Protein AF-A0A7J6EFL7-F1 (afdb_monomer_lite)

Radius of gyration: 24.83 Å; chains: 1; bounding box: 69×49×41 Å

Foldseek 3Di:
DDWWAFPVGDTHDDCCRAPPNGTDPPHDDPDDDDDDDDDDPPDDFDDDDDPPCPLALDDQVLVCVLCVCCQPPPHPCHPVDHPRVVVRVQRSPCCQLPDDDVLLNLLSVLLVSLVVVLVRVPDDDDDFAQAADDVSLVSSLVSSVVSCVSSVHDNDDDSGRHRPDDLVVDPPDDDDDPPPCPDD

Sequence (184 aa):
MTVICSNAGYCGQTDAYCAPENCQSQCRTPSPPPPPSPPPPPFTPPPPISPDDDSHIITSSLFEEMLTYRNDHRCKSNGFYTYDAFITAARIFPGFDTTGSLETRTRELAAFFGQTSQETTGIHTGLECGHGVDDRVIDRIGFYERYCLILGVSTGDNLDCYNQRPFNDDPQTSYGVLKMSVQE

pLDDT: mean 79.46, std 15.51, range [29.11, 95.69]

InterPro domains:
  IPR000726 Glycoside hydrolase, family 19, catalytic [PF00182] (57-122)
  IPR000726 Glycoside hydrolase, family 19, catalytic [PF00182] (123-161)
  IPR001002 Chitin-binding, type 1 [PF00187] (5-27)
  IPR023346 Lysozyme-like domain superfamily [SSF53955] (55-168)
  IPR036861 Endochitinase-like superfamily [G3DSA:3.30.60.10] (2-29)
  IPR036861 Endochitinase-like superfamily [SSF57016] (5-37)

Organism: Cannabis sativa (NCBI:txid3483)

Secondary structure (DSSP, 8-state):
-PPEEETTS-EESSHHHHSTTTEEES--PPPPPPPPPPPPPP-PPPPP--TT-TT-S--HHHHHHHTTTTT-TTSTTTTTS-HHHHHHHHTTSTTTTTSS-HHHHHHHHHHHHHHHHHHHHT---S--SSSS--HHHHHHHHHHHHHHHHTT----S----TTPPPGGGSTT------------

Structure (mmCIF, N/CA/C/O backbone):
data_AF-A0A7J6EFL7-F1
#
_entry.id   AF-A0A7J6EFL7-F1
#
loop_
_atom_site.group_PDB
_atom_site.id
_atom_site.type_symbol
_atom_site.label_atom_id
_atom_site.label_alt_id
_atom_site.label_comp_id
_atom_site.label_asym_id
_atom_site.label_entity_id
_atom_site.label_seq_id
_atom_site.pdbx_PDB_ins_code
_atom_site.Cartn_x
_atom_site.Cartn_y
_atom_site.Cartn_z
_atom_site.occupancy
_atom_site.B_iso_or_equiv
_atom_site.auth_seq_id
_atom_site.auth_comp_id
_atom_site.auth_asym_id
_atom_site.auth_atom_id
_atom_site.pdbx_PDB_model_num
ATOM 1 N N . MET A 1 1 ? 41.808 -28.202 0.549 1.00 56.34 1 MET A N 1
ATOM 2 C CA . MET A 1 1 ? 41.717 -27.760 -0.858 1.00 56.34 1 MET A CA 1
ATOM 3 C C . MET A 1 1 ? 41.878 -28.981 -1.740 1.00 56.34 1 MET A C 1
ATOM 5 O O . MET A 1 1 ? 42.934 -29.595 -1.703 1.00 56.34 1 MET A O 1
ATOM 9 N N . THR A 1 2 ? 40.828 -29.365 -2.460 1.00 68.69 2 THR A N 1
ATOM 10 C CA . THR A 1 2 ? 40.867 -30.496 -3.396 1.00 68.69 2 THR A CA 1
ATOM 11 C C . THR A 1 2 ? 41.439 -30.018 -4.729 1.00 68.69 2 THR A C 1
ATOM 13 O O . THR A 1 2 ? 41.081 -28.933 -5.189 1.00 68.69 2 THR A O 1
ATOM 16 N N . VAL A 1 3 ? 42.366 -30.774 -5.314 1.00 76.50 3 VAL A N 1
ATOM 17 C CA . VAL A 1 3 ? 42.932 -30.503 -6.644 1.00 76.50 3 VAL A CA 1
ATOM 18 C C . VAL A 1 3 ? 42.229 -31.428 -7.635 1.00 76.50 3 VAL A C 1
ATOM 20 O O . VAL A 1 3 ? 42.103 -32.622 -7.365 1.00 76.50 3 VAL A O 1
ATOM 23 N N . ILE A 1 4 ? 41.738 -30.872 -8.741 1.00 83.06 4 ILE A N 1
ATOM 24 C CA . ILE A 1 4 ? 40.959 -31.586 -9.758 1.00 8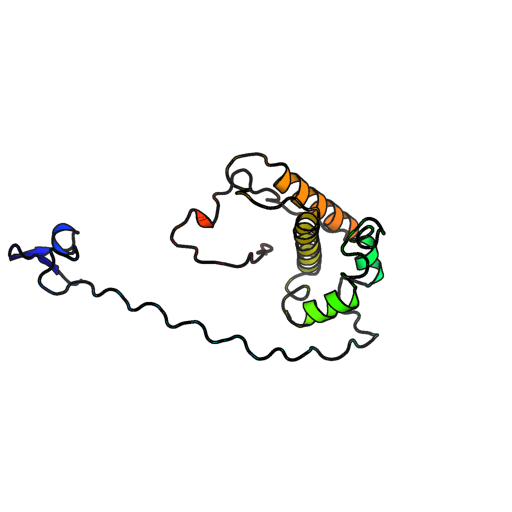3.06 4 ILE A CA 1
ATOM 25 C C . ILE A 1 4 ? 41.887 -31.920 -10.925 1.00 83.06 4 ILE A C 1
ATOM 27 O O . ILE A 1 4 ? 42.701 -31.082 -11.315 1.00 83.06 4 ILE A O 1
ATOM 31 N N . CYS A 1 5 ? 41.796 -33.135 -11.464 1.00 81.56 5 CYS A N 1
ATOM 32 C CA . CYS A 1 5 ? 42.654 -33.575 -12.565 1.00 81.56 5 CYS A CA 1
ATOM 33 C C . CYS A 1 5 ? 41.881 -33.617 -13.883 1.00 81.56 5 CYS A C 1
ATOM 35 O O . CYS A 1 5 ? 40.780 -34.172 -13.945 1.00 81.56 5 CYS A O 1
ATOM 37 N N . SER A 1 6 ? 42.473 -33.028 -14.922 1.00 85.25 6 SER A N 1
ATOM 38 C CA . SER A 1 6 ? 41.912 -32.982 -16.267 1.00 85.25 6 SER A CA 1
ATOM 39 C C . SER A 1 6 ? 42.192 -34.262 -17.050 1.00 85.25 6 SER A C 1
ATOM 41 O O . SER A 1 6 ? 43.112 -35.018 -16.733 1.00 85.25 6 SER A O 1
ATOM 43 N N . ASN A 1 7 ? 41.463 -34.458 -18.147 1.00 83.06 7 ASN A N 1
ATOM 44 C CA . ASN A 1 7 ? 41.683 -35.562 -19.088 1.00 83.06 7 ASN A CA 1
ATOM 45 C C . ASN A 1 7 ? 43.076 -35.538 -19.750 1.00 83.06 7 ASN A C 1
ATOM 47 O O . ASN A 1 7 ? 43.526 -36.553 -20.274 1.00 83.06 7 ASN A O 1
ATOM 51 N N . ALA A 1 8 ? 43.775 -34.399 -19.706 1.00 83.19 8 ALA A N 1
ATOM 52 C CA . ALA A 1 8 ? 45.144 -34.257 -20.198 1.00 83.19 8 ALA A CA 1
ATOM 53 C C . ALA A 1 8 ? 46.214 -34.717 -19.183 1.00 83.19 8 ALA A C 1
ATOM 55 O O . ALA A 1 8 ? 47.404 -34.591 -19.459 1.00 83.19 8 ALA A O 1
ATOM 56 N N . GLY A 1 9 ? 45.816 -35.233 -18.011 1.00 80.38 9 GLY A N 1
ATOM 57 C CA . GLY A 1 9 ? 46.736 -35.766 -17.000 1.00 80.38 9 GLY A CA 1
ATOM 58 C C . GLY A 1 9 ? 47.406 -34.706 -16.120 1.00 80.38 9 GLY A C 1
ATOM 59 O O . GLY A 1 9 ? 48.380 -35.007 -15.432 1.00 80.38 9 GLY A O 1
ATOM 60 N N . TYR A 1 10 ? 46.891 -33.475 -16.120 1.00 81.62 10 TYR A N 1
ATOM 61 C CA . TYR A 1 10 ? 47.366 -32.388 -15.263 1.00 81.62 10 TYR A CA 1
ATOM 62 C C . TYR A 1 10 ? 46.336 -32.080 -14.177 1.00 81.62 10 TYR A C 1
ATOM 64 O O . TYR A 1 10 ? 45.137 -32.223 -14.406 1.00 81.62 10 TYR A O 1
ATOM 72 N N . CYS A 1 11 ? 46.785 -31.621 -13.007 1.00 86.88 11 CYS A N 1
ATOM 73 C CA . CYS A 1 11 ? 45.901 -31.323 -11.880 1.00 86.88 11 CYS A CA 1
ATOM 74 C C . CYS A 1 11 ? 46.015 -29.854 -11.450 1.00 86.88 11 CYS A C 1
ATOM 76 O O . CYS A 1 11 ? 47.114 -29.306 -11.354 1.00 86.88 11 CYS A O 1
ATOM 78 N N . GLY A 1 12 ? 44.876 -29.221 -11.175 1.00 83.19 12 GLY A N 1
ATOM 79 C CA . GLY A 1 12 ? 44.780 -27.812 -10.806 1.00 83.19 12 GLY A CA 1
ATOM 80 C C . GLY A 1 12 ? 43.405 -27.447 -10.246 1.00 83.19 12 GLY A C 1
ATOM 81 O O . GLY A 1 12 ? 42.614 -28.313 -9.877 1.00 83.19 12 GLY A O 1
ATOM 82 N N . GLN A 1 13 ? 43.135 -26.147 -10.129 1.00 82.06 13 GLN A N 1
ATOM 83 C CA . GLN A 1 13 ? 41.871 -25.623 -9.584 1.00 82.06 13 GLN A CA 1
ATOM 84 C C . GLN A 1 13 ? 41.128 -24.687 -10.543 1.00 82.06 13 GLN A C 1
ATOM 86 O O . GLN A 1 13 ? 40.044 -24.215 -10.213 1.00 82.06 13 GLN A O 1
ATOM 91 N N . THR A 1 14 ? 41.695 -24.406 -11.717 1.00 80.38 14 THR A N 1
ATOM 92 C CA . THR A 1 14 ? 41.070 -23.538 -12.724 1.00 80.38 14 THR A CA 1
ATOM 93 C C . THR A 1 14 ? 40.090 -24.319 -13.600 1.00 80.38 14 THR A C 1
ATOM 95 O O . THR A 1 14 ? 40.118 -25.550 -13.634 1.00 80.38 14 THR A O 1
ATOM 98 N N . ASP A 1 15 ? 39.250 -23.618 -14.358 1.00 76.94 15 ASP A N 1
ATOM 99 C CA . ASP A 1 15 ? 38.256 -24.237 -15.250 1.00 76.94 15 ASP A CA 1
ATOM 100 C C . ASP A 1 15 ? 38.874 -25.172 -16.296 1.00 76.94 15 ASP A C 1
ATOM 102 O O . ASP A 1 15 ? 38.258 -26.166 -16.675 1.00 76.94 15 ASP A O 1
ATOM 106 N N . ALA A 1 16 ? 40.134 -24.940 -16.681 1.00 74.75 16 ALA A N 1
ATOM 107 C CA . ALA A 1 16 ? 40.896 -25.848 -17.539 1.00 74.75 16 ALA A CA 1
ATOM 108 C C . ALA A 1 16 ? 41.021 -27.269 -16.954 1.00 74.75 16 ALA A C 1
ATOM 110 O O . ALA A 1 16 ? 41.216 -28.219 -17.703 1.00 74.75 16 ALA A O 1
ATOM 111 N N . TYR A 1 17 ? 40.888 -27.423 -15.636 1.00 71.81 17 TYR A N 1
ATOM 112 C CA . TYR A 1 17 ? 40.889 -28.709 -14.939 1.00 71.81 17 TYR A CA 1
ATOM 113 C C . TYR A 1 17 ? 39.489 -29.141 -14.495 1.00 71.81 17 TYR A C 1
ATOM 115 O O . TYR A 1 17 ? 39.204 -30.333 -14.431 1.00 71.81 17 TYR A O 1
ATOM 123 N N . CYS A 1 18 ? 38.624 -28.172 -14.187 1.00 73.31 18 CYS A N 1
ATOM 124 C CA . CYS A 1 18 ? 37.355 -28.391 -13.495 1.00 73.31 18 CYS A CA 1
ATOM 125 C C . CYS A 1 18 ? 36.123 -28.437 -14.410 1.00 73.31 18 CYS A C 1
ATOM 127 O O . CYS A 1 18 ? 35.036 -28.742 -13.917 1.00 73.31 18 CYS A O 1
ATOM 129 N N . ALA A 1 19 ? 36.258 -28.109 -15.701 1.00 77.38 19 ALA A N 1
ATOM 130 C CA . ALA A 1 19 ? 35.128 -28.080 -16.625 1.00 77.38 19 ALA A CA 1
ATOM 131 C C . ALA A 1 19 ? 34.445 -29.464 -16.734 1.00 77.38 19 ALA A C 1
ATOM 133 O O . ALA A 1 19 ? 35.147 -30.480 -16.747 1.00 77.38 19 ALA A O 1
ATOM 134 N N . PRO A 1 20 ? 33.102 -29.526 -16.857 1.00 71.69 20 PRO A N 1
ATOM 135 C CA . PRO A 1 20 ? 32.332 -30.775 -16.797 1.00 71.69 20 PRO A CA 1
ATOM 136 C C . PRO A 1 20 ? 32.785 -31.857 -17.783 1.00 71.69 20 PRO A C 1
ATOM 138 O O . PRO A 1 20 ? 32.760 -33.036 -17.450 1.00 71.69 20 PRO A O 1
ATOM 141 N N . GLU A 1 21 ? 33.234 -31.458 -18.975 1.00 77.19 21 GLU A N 1
ATOM 142 C CA . GLU A 1 21 ? 33.698 -32.378 -20.024 1.00 77.19 21 GLU A CA 1
ATOM 143 C C . GLU A 1 21 ? 35.211 -32.634 -19.992 1.00 77.19 21 GLU A C 1
ATOM 145 O O . GLU A 1 21 ? 35.712 -33.522 -20.679 1.00 77.19 21 GLU A O 1
ATOM 150 N N . ASN A 1 22 ? 35.957 -31.860 -19.198 1.00 78.50 22 ASN A N 1
ATOM 151 C CA . ASN A 1 22 ? 37.418 -31.919 -19.160 1.00 78.50 22 ASN A CA 1
ATOM 152 C C . ASN A 1 22 ? 37.969 -32.525 -17.865 1.00 78.50 22 ASN A C 1
ATOM 154 O O . ASN A 1 22 ? 39.179 -32.717 -17.752 1.00 78.50 22 ASN A O 1
ATOM 158 N N . CYS A 1 23 ? 37.106 -32.809 -16.891 1.00 80.56 23 CYS A N 1
ATOM 159 C CA . CYS A 1 23 ? 37.494 -33.357 -15.603 1.00 80.56 23 CYS A CA 1
ATOM 160 C C . CYS A 1 23 ? 37.467 -34.894 -15.603 1.00 80.56 23 CYS A C 1
ATOM 162 O O . CYS A 1 23 ? 36.458 -35.511 -15.939 1.00 80.56 23 CYS A O 1
ATOM 164 N N . GLN A 1 24 ? 38.570 -35.502 -15.159 1.00 81.31 24 GLN A N 1
ATOM 165 C CA . GLN A 1 24 ? 38.733 -36.952 -15.047 1.00 81.31 24 GLN A CA 1
ATOM 166 C C . GLN A 1 24 ? 38.428 -37.461 -13.631 1.00 81.31 24 GLN A C 1
ATOM 168 O O . GLN A 1 24 ? 37.816 -38.514 -13.455 1.00 81.31 24 GLN A O 1
ATOM 173 N N . SER A 1 25 ? 38.907 -36.758 -12.598 1.00 78.50 25 SER A N 1
ATOM 174 C CA . SER A 1 25 ? 38.771 -37.201 -11.206 1.00 78.50 25 SER A CA 1
ATOM 175 C C . SER A 1 25 ? 38.573 -36.036 -10.241 1.00 78.50 25 SER A C 1
ATOM 177 O O . SER A 1 25 ? 39.122 -34.951 -10.422 1.00 78.50 25 SER A O 1
ATOM 179 N N . GLN A 1 26 ? 37.776 -36.293 -9.197 1.00 75.94 26 GLN A N 1
ATOM 180 C CA . GLN A 1 26 ? 37.342 -35.310 -8.193 1.00 75.94 26 GLN A CA 1
ATOM 181 C C . GLN A 1 26 ? 36.515 -34.144 -8.767 1.00 75.94 26 GLN A C 1
ATOM 183 O O . GLN A 1 26 ? 36.562 -33.021 -8.268 1.00 75.94 26 GLN A O 1
ATOM 188 N N . CYS A 1 27 ? 35.728 -34.429 -9.807 1.00 77.50 27 CYS A N 1
ATOM 189 C CA . CYS A 1 27 ? 34.837 -33.472 -10.457 1.00 77.50 27 CYS A CA 1
ATOM 190 C C . CYS A 1 27 ? 33.705 -33.034 -9.528 1.00 77.50 27 CYS A C 1
ATOM 192 O O . CYS A 1 27 ? 33.202 -33.822 -8.724 1.00 77.50 27 CYS A O 1
ATOM 194 N N . ARG A 1 28 ? 33.264 -31.779 -9.662 1.00 73.88 28 ARG A N 1
ATOM 195 C CA . ARG A 1 28 ? 32.089 -31.293 -8.934 1.00 73.88 28 ARG A CA 1
ATOM 196 C C . ARG A 1 28 ? 30.853 -32.024 -9.455 1.00 73.88 28 ARG A C 1
ATOM 198 O O . ARG A 1 28 ? 30.469 -31.841 -10.605 1.00 73.88 28 ARG A O 1
ATOM 205 N N . THR A 1 29 ? 30.222 -32.839 -8.618 1.00 68.81 29 THR A N 1
ATOM 206 C CA . THR A 1 29 ? 28.876 -33.345 -8.900 1.00 68.81 29 THR A CA 1
ATOM 207 C C . THR A 1 29 ? 27.892 -32.177 -8.799 1.00 68.81 29 THR A C 1
ATOM 209 O O . THR A 1 29 ? 27.962 -31.446 -7.805 1.00 68.81 29 THR A O 1
ATOM 212 N N . PRO A 1 30 ? 26.977 -31.977 -9.764 1.00 66.50 30 PRO A N 1
ATOM 213 C CA . PRO A 1 30 ? 25.881 -31.031 -9.585 1.00 66.50 30 PRO A CA 1
ATOM 214 C C . PRO A 1 30 ? 25.123 -31.395 -8.305 1.00 66.50 30 PRO A C 1
ATOM 216 O O . PRO A 1 30 ? 24.785 -32.566 -8.112 1.00 66.50 30 PRO A O 1
ATOM 219 N N . SER A 1 31 ? 24.879 -30.427 -7.416 1.00 61.59 31 SER A N 1
ATOM 220 C CA . SER A 1 31 ? 23.979 -30.672 -6.286 1.00 61.59 31 SER A CA 1
ATOM 221 C C . SER A 1 31 ? 22.601 -31.065 -6.826 1.00 61.59 31 SER A C 1
ATOM 223 O O . SER A 1 31 ? 22.142 -30.447 -7.792 1.00 61.59 31 SER A O 1
ATOM 225 N N . PRO A 1 32 ? 21.921 -32.056 -6.219 1.00 76.50 32 PRO A N 1
ATOM 226 C CA . PRO A 1 32 ? 20.529 -32.333 -6.537 1.00 76.50 32 PRO A CA 1
ATOM 227 C C . PRO A 1 32 ? 19.690 -31.057 -6.372 1.00 76.50 32 PRO A C 1
ATOM 229 O O . PRO A 1 32 ? 19.991 -30.255 -5.479 1.00 76.50 32 PRO A O 1
ATOM 232 N N . PRO A 1 33 ? 18.640 -30.854 -7.188 1.00 72.50 33 PRO A N 1
ATOM 233 C CA . PRO A 1 33 ? 17.701 -29.767 -6.949 1.00 72.50 33 PRO A CA 1
ATOM 234 C C . PRO A 1 33 ? 17.118 -29.891 -5.530 1.00 72.50 33 PRO A C 1
ATOM 236 O O . PRO A 1 33 ? 16.920 -31.015 -5.050 1.00 72.50 33 PRO A O 1
ATOM 239 N N . PRO A 1 34 ? 16.854 -28.767 -4.838 1.00 76.12 34 PRO A N 1
ATOM 240 C CA . PRO A 1 34 ? 16.206 -28.809 -3.535 1.00 76.12 34 PRO A CA 1
ATOM 241 C C . PRO A 1 34 ? 14.846 -29.522 -3.648 1.00 76.12 34 PRO A C 1
ATOM 243 O O . PRO A 1 34 ? 14.176 -29.402 -4.680 1.00 76.12 34 PRO A O 1
ATOM 246 N N . PRO A 1 35 ? 14.428 -30.281 -2.619 1.00 82.38 35 PRO A N 1
ATOM 247 C CA . PRO A 1 35 ? 13.111 -30.904 -2.615 1.00 82.38 35 PRO A CA 1
ATOM 248 C C . PRO A 1 35 ? 12.012 -29.835 -2.733 1.00 82.38 35 PRO A C 1
ATOM 250 O O . PRO A 1 35 ? 12.201 -28.713 -2.254 1.00 82.38 35 PRO A O 1
ATOM 253 N N . PRO A 1 36 ? 10.862 -30.161 -3.350 1.00 75.75 36 PRO A N 1
ATOM 254 C CA . PRO A 1 36 ? 9.735 -29.240 -3.419 1.00 75.75 36 PRO A CA 1
ATOM 255 C C . PRO A 1 36 ? 9.300 -28.832 -2.008 1.00 75.75 36 PRO A C 1
ATOM 257 O O . PRO A 1 36 ? 9.249 -29.665 -1.099 1.00 75.75 36 PRO A O 1
ATOM 260 N N . SER A 1 37 ? 8.983 -27.550 -1.832 1.00 73.31 37 SER A N 1
ATOM 261 C CA . SER A 1 37 ? 8.451 -27.026 -0.574 1.00 73.31 37 SER A CA 1
ATOM 262 C C . SER A 1 37 ? 7.188 -27.799 -0.165 1.00 73.31 37 SER A C 1
ATOM 264 O O . SER A 1 37 ? 6.371 -28.121 -1.034 1.00 73.31 37 SER A O 1
ATOM 266 N N . PRO A 1 38 ? 6.995 -28.103 1.132 1.00 83.50 38 PRO A N 1
ATOM 267 C CA . PRO A 1 38 ? 5.778 -28.758 1.596 1.00 83.50 38 PRO A CA 1
ATOM 268 C C . PRO A 1 38 ? 4.536 -27.907 1.271 1.00 83.50 38 PRO A C 1
ATOM 270 O O . PRO A 1 38 ? 4.630 -26.676 1.239 1.00 83.50 38 PRO A O 1
ATOM 273 N N . PRO A 1 39 ? 3.371 -28.540 1.032 1.00 76.44 39 PRO A N 1
ATOM 274 C CA . PRO A 1 39 ? 2.130 -27.813 0.801 1.00 76.44 39 PRO A CA 1
ATOM 275 C C . PRO A 1 39 ? 1.786 -26.939 2.020 1.00 76.44 39 PRO A C 1
ATOM 277 O O . PRO A 1 39 ? 2.073 -27.340 3.154 1.00 76.44 39 PRO A O 1
ATOM 280 N N . PRO A 1 40 ? 1.174 -25.759 1.813 1.00 71.50 40 PRO A N 1
ATOM 281 C CA . PRO A 1 40 ? 0.744 -24.912 2.916 1.00 71.50 40 PRO A CA 1
ATOM 282 C C . PRO A 1 40 ? -0.246 -25.670 3.821 1.00 71.50 40 PRO A C 1
ATOM 284 O O . PRO A 1 40 ? -1.006 -26.512 3.327 1.00 71.50 40 PRO A O 1
ATOM 287 N N . PRO A 1 41 ? -0.243 -25.404 5.140 1.00 73.25 41 PRO A N 1
ATOM 288 C CA . PRO A 1 41 ? -1.192 -26.022 6.058 1.00 73.25 41 PRO A CA 1
ATOM 289 C C . PRO A 1 41 ? -2.643 -25.715 5.640 1.00 73.25 41 PRO A C 1
ATOM 291 O O . PRO A 1 41 ? -2.890 -24.680 5.013 1.00 73.25 41 PRO A O 1
ATOM 294 N N . PRO A 1 42 ? -3.616 -26.584 5.981 1.00 74.94 42 PRO A N 1
ATOM 295 C CA . PRO A 1 42 ? -5.026 -26.317 5.720 1.00 74.94 42 PRO A CA 1
ATOM 296 C C . PRO A 1 42 ? -5.427 -24.966 6.313 1.00 74.94 42 PRO A C 1
ATOM 298 O O . PRO A 1 42 ? -5.148 -24.703 7.483 1.00 74.94 42 PRO A O 1
ATOM 301 N N . PHE A 1 43 ? -6.093 -24.124 5.522 1.00 59.69 43 PHE A N 1
ATOM 302 C CA . PHE A 1 43 ? -6.647 -22.868 6.016 1.00 59.69 43 PHE A CA 1
ATOM 303 C C . PHE A 1 43 ? -7.638 -23.157 7.150 1.00 59.69 43 PHE A C 1
ATOM 305 O O . PHE A 1 43 ? -8.720 -23.698 6.919 1.00 59.69 43 PHE A O 1
ATOM 312 N N . THR A 1 44 ? -7.280 -22.791 8.378 1.00 69.44 44 THR A N 1
ATOM 313 C CA . THR A 1 44 ? -8.225 -22.698 9.492 1.00 69.44 44 THR A CA 1
ATOM 314 C C . THR A 1 44 ? -8.808 -21.287 9.500 1.00 69.44 44 THR A C 1
ATOM 316 O O . THR A 1 44 ? -8.030 -20.338 9.623 1.00 69.44 44 THR A O 1
ATOM 319 N N . PRO A 1 45 ? -10.136 -21.114 9.356 1.00 62.44 45 PRO A N 1
ATOM 320 C CA . PRO A 1 45 ? -10.755 -19.797 9.433 1.00 62.44 45 PRO A CA 1
ATOM 321 C C . PRO A 1 45 ? -10.402 -19.124 10.766 1.00 62.44 45 PRO A C 1
ATOM 323 O O . PRO A 1 45 ? -10.454 -19.797 11.803 1.00 62.44 45 PRO A O 1
ATOM 326 N N . PRO A 1 46 ? -10.043 -17.830 10.771 1.00 60.66 46 PRO A N 1
ATOM 327 C CA . PRO A 1 46 ? -9.818 -17.114 12.015 1.00 60.66 46 PRO A CA 1
ATOM 328 C C . PRO A 1 46 ? -11.112 -17.071 12.847 1.00 60.66 46 PRO A C 1
ATOM 330 O 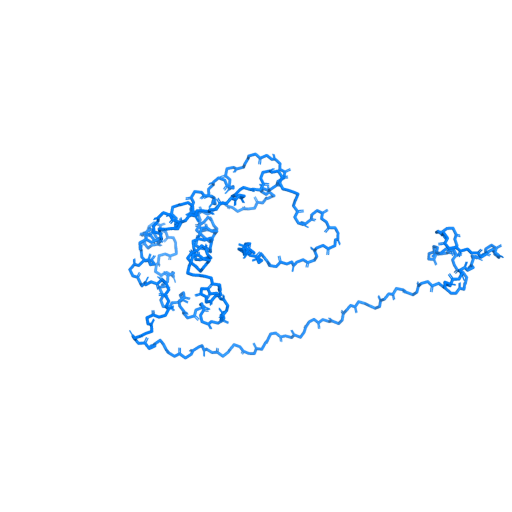O . PRO A 1 46 ? -12.213 -17.115 12.286 1.00 60.66 46 PRO A O 1
ATOM 333 N N . PRO A 1 47 ? -11.005 -17.002 14.186 1.00 66.69 47 PRO A N 1
ATOM 334 C CA . PRO A 1 47 ? -12.170 -16.919 15.056 1.00 66.69 47 PRO A CA 1
ATOM 335 C C . PRO A 1 47 ? -13.030 -15.677 14.738 1.00 66.69 47 PRO A C 1
ATOM 337 O O . PRO A 1 47 ? -12.498 -14.672 14.245 1.00 66.69 47 PRO A O 1
ATOM 340 N N . PRO A 1 48 ? -14.349 -15.729 15.027 1.00 59.19 48 PRO A N 1
ATOM 341 C CA . PRO A 1 48 ? -15.274 -14.626 14.776 1.00 59.19 48 PRO A CA 1
ATOM 342 C C . PRO A 1 48 ? -14.784 -13.302 15.371 1.00 59.19 48 PRO A C 1
ATOM 344 O O . PRO A 1 48 ? -14.150 -13.271 16.427 1.00 59.19 48 PRO A O 1
ATOM 347 N N . ILE A 1 49 ? -15.071 -12.199 14.681 1.00 57.38 49 ILE A N 1
ATOM 348 C CA . ILE A 1 49 ? -14.747 -10.840 15.127 1.00 57.38 49 ILE A CA 1
ATOM 349 C C . ILE A 1 49 ? -15.502 -10.561 16.433 1.00 57.38 49 ILE A C 1
ATOM 351 O O . ILE A 1 49 ? -16.731 -10.559 16.450 1.00 57.38 49 ILE A O 1
ATOM 355 N N . SER A 1 50 ? -14.765 -10.375 17.534 1.00 54.75 50 SER A N 1
ATOM 356 C CA . SER A 1 50 ? -15.326 -9.819 18.766 1.00 54.75 50 SER A CA 1
ATOM 357 C C . SER A 1 50 ? -15.560 -8.322 18.538 1.00 54.75 50 SER A C 1
ATOM 359 O O . SER A 1 50 ? -14.642 -7.661 18.053 1.00 54.75 50 SER A O 1
ATOM 361 N N . PRO A 1 51 ? -16.745 -7.779 18.857 1.00 55.72 51 PRO A N 1
ATOM 362 C CA . PRO A 1 51 ? -17.093 -6.381 18.589 1.00 55.72 51 PRO A CA 1
ATOM 363 C C . PRO A 1 51 ? -16.263 -5.344 19.371 1.00 55.72 51 PRO A C 1
ATOM 365 O O . PRO A 1 51 ? -16.366 -4.165 19.057 1.00 55.72 51 PRO A O 1
ATOM 368 N N . ASP A 1 52 ? -15.426 -5.778 20.322 1.00 51.91 52 ASP A N 1
ATOM 369 C CA . ASP A 1 52 ? -14.621 -4.922 21.214 1.00 51.91 52 ASP A CA 1
ATOM 370 C C . ASP A 1 52 ? -13.093 -5.045 20.981 1.00 51.91 52 ASP A C 1
ATOM 372 O O . ASP A 1 52 ? -12.292 -4.799 21.883 1.00 51.91 52 ASP A O 1
ATOM 376 N N . ASP A 1 53 ? -12.655 -5.506 19.804 1.00 55.72 53 ASP A N 1
ATOM 377 C CA . ASP A 1 53 ? -11.225 -5.670 19.487 1.00 55.72 53 ASP A CA 1
ATOM 378 C C . ASP A 1 53 ? -10.599 -4.338 19.024 1.00 55.72 53 ASP A C 1
ATOM 380 O O . ASP A 1 53 ? -10.317 -4.126 17.845 1.00 55.72 53 ASP A O 1
ATOM 384 N N . ASP A 1 54 ? -10.384 -3.426 19.977 1.00 50.53 54 ASP A N 1
ATOM 385 C CA . ASP A 1 54 ? -9.776 -2.093 19.793 1.00 50.53 54 ASP A CA 1
ATOM 386 C C . ASP A 1 54 ? -8.270 -2.136 19.421 1.00 50.53 54 ASP A C 1
ATOM 388 O O . ASP A 1 54 ? -7.550 -1.142 19.537 1.00 50.53 54 ASP A O 1
ATOM 392 N N . SER A 1 55 ? -7.746 -3.296 19.012 1.00 57.34 55 SER A N 1
ATOM 393 C CA . SER A 1 55 ? -6.315 -3.515 18.770 1.00 57.34 55 SER A CA 1
ATOM 394 C C . SER A 1 55 ? -5.850 -3.186 17.345 1.00 57.34 55 SER A C 1
ATOM 396 O O . SER A 1 55 ? -4.641 -3.117 17.103 1.00 57.34 55 SER A O 1
ATOM 398 N N . HIS A 1 56 ? -6.780 -2.945 16.417 1.00 66.88 56 HIS A N 1
ATOM 399 C CA . HIS A 1 56 ? -6.487 -2.684 15.008 1.00 66.88 56 HIS A CA 1
ATOM 400 C C . HIS A 1 56 ? -6.520 -1.186 14.689 1.00 66.88 56 HIS A C 1
ATOM 402 O O . HIS A 1 56 ? -7.483 -0.490 15.007 1.00 66.88 56 HIS A O 1
ATOM 408 N N . ILE A 1 57 ? -5.473 -0.690 14.020 1.00 81.06 57 ILE A N 1
ATOM 409 C CA . ILE A 1 57 ? -5.345 0.729 13.637 1.00 81.06 57 ILE A CA 1
ATOM 410 C C . ILE A 1 57 ? -6.461 1.126 12.664 1.00 81.06 57 ILE A C 1
ATOM 412 O O . ILE A 1 57 ? -6.943 2.260 12.668 1.00 81.06 57 ILE A O 1
ATOM 416 N N . ILE A 1 58 ? -6.896 0.176 11.838 1.00 88.12 58 ILE A N 1
ATOM 417 C CA . ILE A 1 58 ? -7.916 0.387 10.822 1.00 88.12 58 ILE A CA 1
ATOM 418 C C . ILE A 1 58 ? -9.325 0.062 11.320 1.00 88.12 58 ILE A C 1
ATOM 420 O O . ILE A 1 58 ? -9.750 -1.091 11.431 1.00 88.12 58 ILE A O 1
ATOM 424 N N . THR A 1 59 ? -10.093 1.121 11.553 1.00 90.25 59 THR A N 1
ATOM 425 C CA . THR A 1 59 ? -11.530 1.040 11.822 1.00 90.25 59 THR A CA 1
ATOM 426 C C . THR A 1 59 ? -12.327 0.918 10.522 1.00 90.25 59 THR A C 1
ATOM 428 O O . THR A 1 59 ? -11.852 1.280 9.444 1.00 90.25 59 THR A O 1
ATOM 431 N N . SER A 1 60 ? -13.579 0.460 10.615 1.00 90.38 60 SER A N 1
ATOM 432 C CA . SER A 1 60 ? -14.490 0.418 9.461 1.00 90.38 60 SER A CA 1
ATOM 433 C C . SER A 1 60 ? -14.649 1.798 8.806 1.00 90.38 60 SER A C 1
ATOM 435 O O . SER A 1 60 ? -14.536 1.921 7.591 1.00 90.38 60 SER A O 1
ATOM 437 N N . SER A 1 61 ? -14.791 2.867 9.599 1.00 90.25 61 SER A N 1
ATOM 438 C CA . SER A 1 61 ? -14.889 4.233 9.066 1.00 90.25 61 SER A CA 1
ATOM 439 C C . SER A 1 61 ? -13.631 4.669 8.317 1.00 90.25 61 SER A C 1
ATOM 441 O O . SER A 1 61 ? -13.738 5.300 7.270 1.00 90.25 61 SER A O 1
ATOM 443 N N . LEU A 1 62 ? -12.449 4.306 8.823 1.00 91.56 62 LEU A N 1
ATOM 444 C CA . LEU A 1 62 ? -11.177 4.626 8.181 1.00 91.56 62 LEU A CA 1
ATOM 445 C C . LEU A 1 62 ? -10.999 3.843 6.877 1.00 91.56 62 LEU A C 1
ATOM 447 O O . LEU A 1 62 ? -10.556 4.399 5.878 1.00 91.56 62 LEU A O 1
ATOM 451 N N . PHE A 1 63 ? -11.414 2.575 6.849 1.00 93.31 63 PHE A N 1
ATOM 452 C CA . PHE A 1 63 ? -11.437 1.767 5.629 1.00 93.31 63 PHE A CA 1
ATOM 453 C C . PHE A 1 63 ? -12.335 2.385 4.544 1.00 93.31 63 PHE A C 1
ATOM 455 O O . PHE A 1 63 ? -11.937 2.473 3.380 1.00 93.31 63 PHE A O 1
ATOM 462 N N . GLU A 1 64 ? -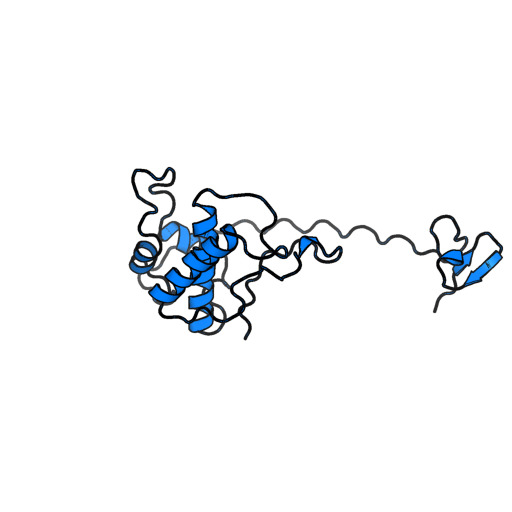13.528 2.859 4.919 1.00 92.25 64 GLU A N 1
ATOM 463 C CA . GLU A 1 64 ? -14.427 3.574 4.005 1.00 92.25 64 GLU A CA 1
ATOM 464 C C . GLU A 1 64 ? -13.832 4.905 3.520 1.00 92.25 64 GLU A C 1
ATOM 466 O O . GLU A 1 64 ? -13.961 5.248 2.343 1.00 92.25 64 GLU A O 1
ATOM 471 N N . GLU A 1 65 ? -13.147 5.640 4.399 1.00 92.38 65 GLU A N 1
ATOM 472 C CA . GLU A 1 65 ? -12.474 6.894 4.057 1.00 92.38 65 GLU A CA 1
ATOM 473 C C . GLU A 1 65 ? -11.325 6.670 3.067 1.00 92.38 65 GLU A C 1
ATOM 475 O O . GLU A 1 65 ? -11.257 7.342 2.034 1.00 92.38 65 GLU A O 1
ATOM 480 N N . MET A 1 66 ? -10.459 5.689 3.332 1.00 91.38 66 MET A N 1
ATOM 481 C CA . MET A 1 66 ? -9.333 5.350 2.462 1.00 91.38 66 MET A CA 1
ATOM 482 C C . MET A 1 66 ? -9.809 4.858 1.088 1.00 91.38 66 MET A C 1
ATOM 484 O O . MET A 1 66 ? -9.265 5.250 0.054 1.00 91.38 66 MET A O 1
ATOM 488 N N . LEU A 1 67 ? -10.866 4.046 1.038 1.00 92.25 67 LEU A N 1
ATOM 489 C CA . LEU A 1 67 ? -11.355 3.444 -0.203 1.00 92.25 67 LEU A CA 1
ATOM 490 C C . LEU A 1 67 ? -12.701 4.035 -0.653 1.00 92.25 67 LEU A C 1
ATOM 492 O O . LEU A 1 67 ? -13.637 3.302 -0.996 1.00 92.25 67 LEU A O 1
ATOM 496 N N . THR A 1 68 ? -12.772 5.370 -0.684 1.00 90.94 68 THR A N 1
ATOM 497 C CA . THR A 1 68 ? -14.008 6.161 -0.852 1.00 90.94 68 THR A CA 1
ATOM 498 C C . THR A 1 68 ? -14.850 5.770 -2.071 1.00 90.94 68 THR A C 1
ATOM 500 O O . THR A 1 68 ? -16.075 5.740 -2.003 1.00 90.94 68 THR A O 1
ATOM 503 N N . TYR A 1 69 ? -14.211 5.483 -3.210 1.00 88.75 69 TYR A N 1
ATOM 504 C CA . TYR A 1 69 ? -14.904 5.292 -4.494 1.00 88.75 69 TYR A CA 1
ATOM 505 C C . TYR A 1 69 ? -15.039 3.826 -4.920 1.00 88.75 69 TYR A C 1
ATOM 507 O O . TYR A 1 69 ? -15.574 3.552 -5.992 1.00 88.75 69 TYR A O 1
ATOM 515 N N . ARG A 1 70 ? -14.599 2.862 -4.099 1.00 90.75 70 ARG A N 1
ATOM 516 C CA . ARG A 1 70 ? -14.580 1.439 -4.498 1.00 90.75 70 ARG A CA 1
ATOM 517 C C . ARG A 1 70 ? -15.974 0.858 -4.780 1.00 90.75 70 ARG A C 1
ATOM 519 O O . ARG A 1 70 ? -16.101 -0.090 -5.551 1.00 90.75 70 ARG A O 1
ATOM 526 N N . ASN A 1 71 ? -17.002 1.430 -4.147 1.00 91.62 71 ASN A N 1
ATOM 527 C CA . ASN A 1 71 ? -18.410 1.040 -4.273 1.00 91.62 71 ASN A CA 1
ATOM 528 C C . ASN A 1 71 ? -19.201 1.978 -5.199 1.00 91.62 71 ASN A C 1
ATOM 530 O O . ASN A 1 71 ? -20.432 1.978 -5.185 1.00 91.62 71 ASN A O 1
ATOM 534 N N . ASP A 1 72 ? -18.520 2.794 -6.004 1.00 91.00 72 ASP A N 1
ATOM 535 C CA . ASP A 1 72 ? -19.185 3.547 -7.060 1.00 91.00 72 ASP A CA 1
ATOM 536 C C . ASP A 1 72 ? -19.858 2.569 -8.042 1.00 91.00 72 ASP A C 1
ATOM 538 O O . ASP A 1 72 ? -19.314 1.518 -8.384 1.00 91.00 72 ASP A O 1
ATOM 542 N N . HIS A 1 73 ? -21.065 2.888 -8.508 1.00 90.75 73 HIS A N 1
ATOM 543 C CA . HIS A 1 73 ? -21.812 2.029 -9.434 1.00 90.75 73 HIS A CA 1
ATOM 544 C C . HIS A 1 73 ? -21.102 1.826 -10.787 1.00 90.75 73 HIS A C 1
ATOM 546 O O . HIS A 1 73 ? -21.477 0.942 -11.556 1.00 90.75 73 HIS A O 1
ATOM 552 N N . ARG A 1 74 ? -20.105 2.659 -11.106 1.00 89.50 74 ARG A N 1
ATOM 553 C CA . ARG A 1 74 ? -19.260 2.550 -12.303 1.00 89.50 74 ARG A CA 1
ATOM 554 C C . ARG A 1 74 ? -18.152 1.505 -12.139 1.00 89.50 74 ARG A C 1
ATOM 556 O O . ARG A 1 74 ? -17.619 1.034 -13.143 1.00 89.50 74 ARG A O 1
ATOM 563 N N . CYS A 1 75 ? -17.809 1.126 -10.907 1.00 86.50 75 CYS A N 1
ATOM 564 C CA . CYS A 1 75 ? -16.788 0.124 -10.616 1.00 86.50 75 CYS A CA 1
ATOM 565 C C . CYS A 1 75 ? -17.368 -1.291 -10.731 1.00 86.50 75 CYS A C 1
ATOM 567 O O . CYS A 1 75 ? -18.375 -1.624 -10.109 1.00 86.50 75 CYS A O 1
ATOM 569 N N . LYS A 1 76 ? -16.691 -2.167 -11.484 1.00 85.62 76 LYS A N 1
ATOM 570 C CA . LYS A 1 76 ? -17.096 -3.581 -11.624 1.00 85.62 76 LYS A CA 1
ATOM 571 C C . LYS A 1 76 ? -17.023 -4.359 -10.305 1.00 85.62 76 LYS A C 1
ATOM 573 O O . LYS A 1 76 ? -17.711 -5.358 -10.152 1.00 85.62 76 LYS A O 1
ATOM 578 N N . SER A 1 77 ? -16.185 -3.901 -9.380 1.00 85.56 77 SER A N 1
ATOM 579 C CA . SER A 1 77 ? -15.953 -4.484 -8.057 1.00 85.56 77 SER A CA 1
ATOM 580 C C . SER A 1 77 ? -16.887 -3.941 -6.968 1.00 85.56 77 SER A C 1
ATOM 582 O O . SER A 1 77 ? -16.604 -4.131 -5.786 1.00 85.56 77 SER A O 1
ATOM 584 N N . ASN A 1 78 ? -17.961 -3.231 -7.328 1.00 88.75 78 ASN A N 1
ATOM 585 C CA . ASN A 1 78 ? -18.880 -2.641 -6.357 1.00 88.75 78 ASN A CA 1
ATOM 586 C C . ASN A 1 78 ? -19.413 -3.699 -5.373 1.00 88.75 78 ASN A C 1
ATOM 588 O O . ASN A 1 78 ? -19.967 -4.719 -5.786 1.00 88.75 78 ASN A O 1
ATOM 592 N N . GLY A 1 79 ? -19.214 -3.457 -4.075 1.00 90.62 79 GLY A N 1
ATOM 593 C CA . GLY A 1 79 ? -19.646 -4.339 -2.992 1.00 90.62 79 GLY A CA 1
ATOM 594 C C . GLY A 1 79 ? -18.742 -5.550 -2.751 1.00 90.62 79 GLY A C 1
ATOM 595 O O . GLY A 1 79 ? -19.002 -6.312 -1.825 1.00 90.62 79 GLY A O 1
ATOM 596 N N . PHE A 1 80 ? -17.679 -5.738 -3.542 1.00 94.25 80 PHE A N 1
ATOM 597 C CA . PHE A 1 80 ? -16.770 -6.878 -3.397 1.00 94.25 80 PHE A CA 1
ATOM 598 C C . PHE A 1 80 ? -15.780 -6.697 -2.236 1.00 94.25 80 PHE A C 1
ATOM 600 O O . PHE A 1 80 ? -15.581 -7.608 -1.437 1.00 94.25 80 PHE A O 1
ATOM 607 N N . TYR A 1 81 ? -15.170 -5.514 -2.120 1.00 91.88 81 TYR A N 1
ATOM 608 C CA . TYR A 1 81 ? -14.172 -5.216 -1.090 1.00 91.88 81 TYR A CA 1
ATOM 609 C C . TYR A 1 81 ? -14.847 -4.686 0.183 1.00 91.88 81 TYR A C 1
ATOM 611 O O . TYR A 1 81 ? -15.116 -3.489 0.306 1.00 91.88 81 TYR A O 1
ATOM 619 N N . THR A 1 82 ? -15.146 -5.568 1.134 1.00 93.88 82 THR A N 1
ATOM 620 C CA . THR A 1 82 ? -15.778 -5.206 2.414 1.00 93.88 82 THR A CA 1
ATOM 621 C C . THR A 1 82 ? -14.760 -5.143 3.552 1.00 93.88 82 THR A C 1
ATOM 623 O O . THR A 1 82 ? -13.729 -5.817 3.510 1.00 93.88 82 THR A O 1
ATOM 626 N N . TYR A 1 83 ? -15.058 -4.347 4.585 1.00 91.50 83 TYR A N 1
ATOM 627 C CA . TYR A 1 83 ? -14.220 -4.254 5.784 1.00 91.50 83 TYR A CA 1
ATOM 628 C C . TYR A 1 83 ? -14.064 -5.618 6.474 1.00 91.50 83 TYR A C 1
ATOM 630 O O . TYR A 1 83 ? -12.949 -6.042 6.766 1.00 91.50 83 TYR A O 1
ATOM 638 N N . ASP A 1 84 ? -15.163 -6.355 6.643 1.00 90.69 84 ASP A N 1
ATOM 639 C CA . ASP A 1 84 ? -15.143 -7.670 7.293 1.00 90.69 84 ASP A CA 1
ATOM 640 C C . ASP A 1 84 ? -14.285 -8.683 6.528 1.00 90.69 84 ASP A C 1
ATOM 642 O O . ASP A 1 84 ? -13.557 -9.468 7.141 1.00 90.69 84 ASP A O 1
ATOM 646 N N . ALA A 1 85 ? -14.325 -8.655 5.189 1.00 91.69 85 ALA A N 1
ATOM 647 C CA . ALA A 1 85 ? -13.465 -9.502 4.366 1.00 91.69 85 ALA A CA 1
ATOM 648 C C . ALA A 1 85 ? -11.985 -9.142 4.551 1.00 91.69 85 ALA A C 1
ATOM 650 O O . ALA A 1 85 ? -11.151 -10.040 4.675 1.00 91.69 85 ALA A O 1
ATOM 651 N N . PHE A 1 86 ? -11.664 -7.846 4.623 1.00 92.12 86 PHE A N 1
ATOM 652 C CA . PHE A 1 86 ? -10.306 -7.380 4.886 1.00 92.12 86 PHE A CA 1
ATOM 653 C C . PHE A 1 86 ? -9.807 -7.823 6.270 1.00 92.12 86 PHE A C 1
ATOM 655 O O . PHE A 1 86 ? -8.753 -8.447 6.347 1.00 92.12 86 PHE A O 1
ATOM 662 N N . ILE A 1 87 ? -10.570 -7.597 7.345 1.00 89.44 87 ILE A N 1
ATOM 663 C CA . ILE A 1 87 ? -10.176 -8.011 8.705 1.00 89.44 87 ILE A CA 1
ATOM 664 C C . ILE A 1 87 ? -10.047 -9.534 8.811 1.00 89.44 87 ILE A C 1
ATOM 666 O O . ILE A 1 87 ? -9.096 -10.044 9.408 1.00 89.44 87 ILE A O 1
ATOM 670 N N . THR A 1 88 ? -10.962 -10.278 8.183 1.00 88.69 88 THR A N 1
ATOM 671 C CA . THR A 1 88 ? -10.880 -11.743 8.116 1.00 88.69 88 THR A CA 1
ATOM 672 C C . THR A 1 88 ? -9.582 -12.190 7.443 1.00 88.69 88 THR A C 1
ATOM 674 O O . THR A 1 88 ? -8.924 -13.098 7.942 1.00 88.69 88 THR A O 1
ATOM 677 N N . ALA A 1 89 ? -9.178 -11.543 6.346 1.00 89.06 89 ALA A N 1
ATOM 678 C CA . ALA A 1 89 ? -7.920 -11.846 5.671 1.00 89.06 89 ALA A CA 1
ATOM 679 C C . ALA A 1 89 ? -6.695 -11.424 6.500 1.00 89.06 89 ALA A C 1
ATOM 681 O O . ALA A 1 89 ? -5.766 -12.215 6.645 1.00 89.06 89 ALA A O 1
ATOM 682 N N . ALA A 1 90 ? -6.702 -10.227 7.091 1.00 88.25 90 ALA A N 1
ATOM 683 C CA . ALA A 1 90 ? -5.603 -9.697 7.900 1.00 88.25 90 ALA A CA 1
ATOM 684 C C . ALA A 1 90 ? -5.250 -10.626 9.072 1.00 88.25 90 ALA A C 1
ATOM 686 O O . ALA A 1 90 ? -4.081 -10.913 9.315 1.00 88.25 90 ALA A O 1
ATOM 687 N N . ARG A 1 91 ? -6.258 -11.209 9.733 1.00 84.44 91 ARG A N 1
ATOM 688 C CA . ARG A 1 91 ? -6.070 -12.163 10.842 1.00 84.44 91 ARG A CA 1
ATOM 689 C C . ARG A 1 91 ? -5.365 -13.464 10.450 1.00 84.44 91 ARG A C 1
ATOM 691 O O . ARG A 1 91 ? -4.837 -14.149 11.322 1.00 84.44 91 ARG A O 1
ATOM 698 N N . ILE A 1 92 ? -5.341 -13.815 9.163 1.00 87.12 92 ILE A N 1
ATOM 699 C CA . ILE A 1 92 ? -4.593 -14.978 8.655 1.00 87.12 92 ILE A CA 1
ATOM 700 C C . ILE A 1 92 ? -3.081 -14.689 8.646 1.00 87.12 92 ILE A C 1
ATOM 702 O O . ILE A 1 92 ? -2.272 -15.615 8.698 1.00 87.12 92 ILE A O 1
ATOM 706 N N . PHE A 1 93 ? -2.690 -13.413 8.640 1.00 86.44 93 PHE A N 1
ATOM 707 C CA . PHE A 1 93 ? -1.304 -12.960 8.605 1.00 86.44 93 PHE A CA 1
ATOM 708 C C . PHE A 1 93 ? -0.966 -12.228 9.910 1.00 86.44 93 PHE A C 1
ATOM 710 O O . PHE A 1 93 ? -0.967 -11.004 9.946 1.00 86.44 93 PHE A O 1
ATOM 717 N N . PRO A 1 94 ? -0.624 -12.944 10.997 1.00 82.06 94 PRO A N 1
ATOM 718 C CA . PRO A 1 94 ? -0.504 -12.357 12.333 1.00 82.06 94 PRO A CA 1
ATOM 719 C C . PRO A 1 94 ? 0.635 -11.344 12.494 1.00 82.06 94 PRO A C 1
ATOM 721 O O . PRO A 1 94 ? 0.758 -10.789 13.578 1.00 82.06 94 PRO A O 1
ATOM 724 N N . GLY A 1 95 ? 1.483 -11.143 11.477 1.00 86.00 95 GLY A N 1
ATOM 725 C CA . GLY A 1 95 ? 2.511 -10.097 11.449 1.00 86.00 95 GLY A CA 1
ATOM 726 C C . GLY A 1 95 ? 2.073 -8.796 10.767 1.00 86.00 95 GLY A C 1
ATOM 727 O O . GLY A 1 95 ? 2.768 -7.795 10.917 1.00 86.00 95 GLY A O 1
ATOM 728 N N . PHE A 1 96 ? 0.957 -8.817 10.035 1.00 87.56 96 PHE A N 1
ATOM 729 C CA . PHE A 1 96 ? 0.416 -7.666 9.318 1.00 87.56 96 PHE A CA 1
ATOM 730 C C . PHE A 1 96 ? -0.345 -6.750 10.283 1.00 87.56 96 PHE A C 1
ATOM 732 O O . PHE A 1 96 ? -1.233 -7.225 10.989 1.00 87.56 96 PHE A O 1
ATOM 739 N N . ASP A 1 97 ? -0.005 -5.457 10.313 1.00 83.75 97 ASP A N 1
ATOM 740 C CA . ASP A 1 97 ? -0.582 -4.448 11.225 1.00 83.75 97 ASP A CA 1
ATOM 741 C C . ASP A 1 97 ? -0.358 -4.746 12.727 1.00 83.75 97 ASP A C 1
ATOM 743 O O . ASP A 1 97 ? -1.014 -4.206 13.617 1.00 83.75 97 ASP A O 1
ATOM 747 N N . THR A 1 98 ? 0.603 -5.611 13.055 1.00 84.62 98 THR A N 1
ATOM 748 C CA . THR A 1 98 ? 0.899 -6.019 14.445 1.00 84.62 98 THR A CA 1
ATOM 749 C C . THR A 1 98 ? 2.383 -5.953 14.796 1.00 84.62 98 THR A C 1
ATOM 751 O O . THR A 1 98 ? 2.744 -6.097 15.965 1.00 84.62 98 THR A O 1
ATOM 754 N N . THR A 1 99 ? 3.252 -5.706 13.812 1.00 83.88 99 THR A N 1
ATOM 755 C CA . THR A 1 99 ? 4.707 -5.733 13.991 1.00 83.88 99 THR A CA 1
ATOM 756 C C . THR A 1 99 ? 5.287 -4.322 14.068 1.00 83.88 99 THR A C 1
ATOM 758 O O . THR A 1 99 ? 5.016 -3.474 13.224 1.00 83.88 99 THR A O 1
ATOM 761 N N . GLY A 1 100 ? 6.151 -4.080 15.056 1.00 86.56 100 GLY A N 1
ATOM 762 C CA . GLY A 1 100 ? 6.892 -2.824 15.186 1.00 86.56 100 GLY A CA 1
ATOM 763 C C . GLY A 1 100 ? 6.123 -1.702 15.890 1.00 86.56 100 GLY A C 1
ATOM 764 O O . GLY A 1 100 ? 5.194 -1.929 16.668 1.00 86.56 100 GLY A O 1
ATOM 765 N N . SER A 1 101 ? 6.568 -0.465 15.663 1.00 87.88 101 SER A N 1
ATOM 766 C CA . SER A 1 101 ? 5.986 0.727 16.287 1.00 87.88 101 SER A CA 1
ATOM 767 C C . SER A 1 101 ? 4.576 1.031 15.756 1.00 87.88 101 SER A C 1
ATOM 769 O O . SER A 1 101 ? 4.127 0.456 14.765 1.00 87.88 101 SER A O 1
ATOM 771 N N . LEU A 1 102 ? 3.845 1.943 16.407 1.00 87.62 102 LEU A N 1
ATOM 772 C CA . LEU A 1 102 ? 2.584 2.450 15.848 1.00 87.62 102 LEU A CA 1
ATOM 773 C C . LEU A 1 102 ? 2.813 3.070 14.461 1.00 87.62 102 LEU A C 1
ATOM 775 O O . LEU A 1 102 ? 2.077 2.767 13.534 1.00 87.62 102 LEU A O 1
ATOM 779 N N . GLU A 1 103 ? 3.878 3.858 14.309 1.00 86.94 103 GLU A N 1
ATOM 780 C CA . GLU A 1 103 ? 4.257 4.468 13.033 1.00 86.94 103 GLU A CA 1
ATOM 781 C C . GLU A 1 103 ? 4.505 3.414 11.943 1.00 86.94 103 GLU A C 1
ATOM 783 O O . G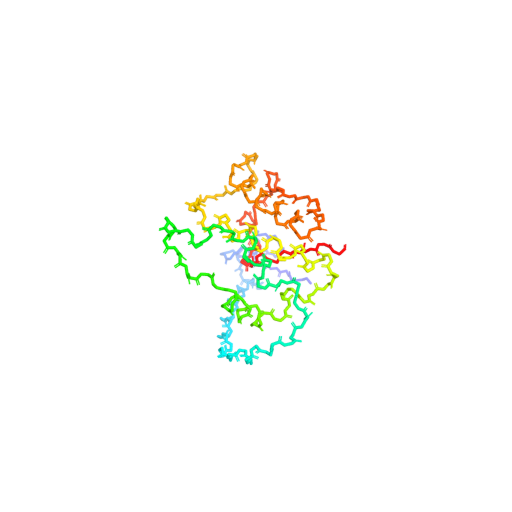LU A 1 103 ? 4.004 3.543 10.828 1.00 86.94 103 GLU A O 1
ATOM 788 N N . THR A 1 104 ? 5.224 2.340 12.283 1.00 88.44 104 THR A N 1
ATOM 789 C CA . THR A 1 104 ? 5.523 1.215 11.384 1.00 88.44 104 THR A CA 1
ATOM 790 C C . THR A 1 104 ? 4.251 0.550 10.874 1.00 88.44 104 THR A C 1
ATOM 792 O O . THR A 1 104 ? 4.107 0.357 9.671 1.00 88.44 104 THR A O 1
ATOM 795 N N . ARG A 1 105 ? 3.319 0.240 11.777 1.00 89.56 105 ARG A N 1
ATOM 796 C CA . ARG A 1 105 ? 2.054 -0.427 11.447 1.00 89.56 105 ARG A CA 1
ATOM 797 C C . ARG A 1 105 ? 1.144 0.464 10.603 1.00 89.56 105 ARG A C 1
ATOM 799 O O . ARG A 1 105 ? 0.637 0.042 9.568 1.00 89.56 105 ARG A O 1
ATOM 806 N N . THR A 1 106 ? 1.049 1.746 10.956 1.00 90.75 106 THR A N 1
ATOM 807 C CA . THR A 1 106 ? 0.327 2.739 10.153 1.00 90.75 106 THR A CA 1
ATOM 808 C C . THR A 1 106 ? 0.920 2.872 8.745 1.00 90.75 106 THR A C 1
ATOM 810 O O . THR A 1 106 ? 0.184 2.950 7.760 1.00 90.75 106 THR A O 1
ATOM 813 N N . ARG A 1 107 ? 2.254 2.857 8.625 1.00 92.12 107 ARG A N 1
ATOM 814 C CA . ARG A 1 107 ? 2.951 2.893 7.334 1.00 92.12 107 ARG A CA 1
ATOM 815 C C . ARG A 1 107 ? 2.733 1.613 6.523 1.00 92.12 107 ARG A C 1
ATOM 817 O O . ARG A 1 107 ? 2.525 1.695 5.315 1.00 92.12 107 ARG A O 1
ATOM 824 N N . GLU A 1 108 ? 2.745 0.452 7.174 1.00 93.00 108 GLU A N 1
ATOM 825 C CA . GLU A 1 108 ? 2.450 -0.842 6.552 1.00 93.00 108 GLU A CA 1
ATOM 826 C C . GLU A 1 108 ? 1.046 -0.847 5.930 1.00 93.00 108 GLU A C 1
ATOM 828 O O . GLU A 1 108 ? 0.904 -1.192 4.755 1.00 93.00 108 GLU A O 1
ATOM 833 N N . LEU A 1 109 ? 0.032 -0.376 6.666 1.00 92.81 109 LEU A N 1
ATOM 834 C CA . LEU A 1 109 ? -1.333 -0.219 6.153 1.00 92.81 109 LEU A CA 1
ATOM 835 C C . LEU A 1 109 ? -1.390 0.741 4.960 1.00 92.81 109 LEU A C 1
ATOM 837 O O . LEU A 1 109 ? -1.963 0.397 3.923 1.00 92.81 109 LEU A O 1
ATOM 841 N N . ALA A 1 110 ? -0.778 1.925 5.081 1.00 94.00 110 ALA A N 1
ATOM 842 C CA . ALA A 1 110 ? -0.751 2.922 4.012 1.00 94.00 110 ALA A CA 1
ATOM 843 C C . ALA A 1 110 ? -0.152 2.352 2.720 1.00 94.00 110 ALA A C 1
ATOM 845 O O . ALA A 1 110 ? -0.712 2.523 1.637 1.00 94.00 110 ALA A O 1
ATOM 846 N N . ALA A 1 111 ? 0.970 1.643 2.832 1.00 94.19 111 ALA A N 1
ATOM 847 C CA . ALA A 1 111 ? 1.651 1.058 1.690 1.00 94.19 111 ALA A CA 1
ATOM 848 C C . ALA A 1 111 ? 0.889 -0.145 1.111 1.00 94.19 111 ALA A C 1
ATOM 850 O O . ALA A 1 111 ? 0.785 -0.253 -0.110 1.00 94.19 111 ALA A O 1
ATOM 851 N N . PHE A 1 112 ? 0.271 -0.993 1.941 1.00 94.19 112 PHE A N 1
ATOM 852 C CA . PHE A 1 112 ? -0.584 -2.084 1.463 1.00 94.19 112 PHE A CA 1
ATOM 853 C C . PHE A 1 112 ? -1.762 -1.564 0.625 1.00 94.19 112 PHE A C 1
ATOM 855 O O . PHE A 1 112 ? -1.969 -2.009 -0.509 1.00 94.19 112 PHE A O 1
ATOM 862 N N . PHE A 1 113 ? -2.513 -0.588 1.146 1.00 92.94 113 PHE A N 1
ATOM 863 C CA . PHE A 1 113 ? -3.618 0.014 0.398 1.00 92.94 113 PHE A CA 1
ATOM 864 C C . PHE A 1 113 ? -3.124 0.817 -0.801 1.00 92.94 113 PHE A C 1
ATOM 866 O O . PHE A 1 113 ? -3.771 0.790 -1.845 1.00 92.94 113 PHE A O 1
ATOM 873 N N . GLY A 1 114 ? -1.973 1.483 -0.690 1.00 91.81 114 GLY A N 1
ATOM 874 C CA . GLY A 1 114 ? -1.380 2.257 -1.778 1.00 91.81 114 GLY A CA 1
ATOM 875 C C . GLY A 1 114 ? -1.088 1.396 -3.001 1.00 91.81 114 GLY A C 1
ATOM 876 O O . GLY A 1 114 ? -1.549 1.686 -4.104 1.00 91.81 114 GLY A O 1
ATOM 877 N N . GLN A 1 115 ? -0.401 0.275 -2.777 1.00 88.56 115 GLN A N 1
ATOM 878 C CA . GLN A 1 115 ? -0.064 -0.670 -3.835 1.00 88.56 115 GLN A CA 1
ATOM 879 C C . GLN A 1 115 ? -1.309 -1.331 -4.428 1.00 88.56 115 GLN A C 1
ATOM 881 O O . GLN A 1 115 ? -1.494 -1.328 -5.641 1.00 88.56 115 GLN A O 1
ATOM 886 N N . THR A 1 116 ? -2.200 -1.860 -3.587 1.00 87.75 116 THR A N 1
ATOM 887 C CA . THR A 1 116 ? -3.406 -2.558 -4.065 1.00 87.75 116 THR A CA 1
ATOM 888 C C . THR A 1 116 ? -4.408 -1.633 -4.762 1.00 87.75 116 THR A C 1
ATOM 890 O O . THR A 1 116 ? -5.130 -2.079 -5.654 1.00 87.75 116 THR A O 1
ATOM 893 N N . SER A 1 117 ? -4.438 -0.342 -4.416 1.00 85.19 117 SER A N 1
ATOM 894 C CA . SER A 1 117 ? -5.289 0.641 -5.095 1.00 85.19 117 SER A CA 1
ATOM 895 C C . SER A 1 117 ? -4.832 0.882 -6.527 1.00 85.19 117 SER A C 1
ATOM 897 O O . SER A 1 117 ? -5.662 0.795 -7.428 1.00 85.19 117 SER A O 1
ATOM 899 N N . GLN A 1 118 ? -3.529 1.069 -6.764 1.00 84.38 118 GLN A N 1
ATOM 900 C CA . GLN A 1 118 ? -2.996 1.135 -8.130 1.00 84.38 118 GLN A CA 1
ATOM 901 C C . GLN A 1 118 ? -3.291 -0.162 -8.895 1.00 84.38 118 GLN A C 1
ATOM 903 O O . GLN A 1 118 ? -3.775 -0.122 -10.026 1.00 84.38 118 GLN A O 1
ATOM 908 N N . GLU A 1 119 ? -3.139 -1.319 -8.239 1.00 82.31 119 GLU A N 1
ATOM 909 C CA . GLU A 1 119 ? -3.432 -2.606 -8.876 1.00 82.31 119 GLU A CA 1
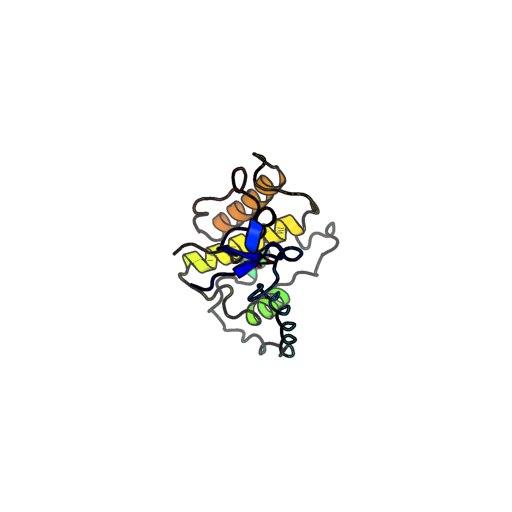ATOM 910 C C . GLU A 1 119 ? -4.935 -2.820 -9.177 1.00 82.31 119 GLU A C 1
ATOM 912 O O . GLU A 1 119 ? -5.346 -3.846 -9.714 1.00 82.31 119 GLU A O 1
ATOM 917 N N . THR A 1 120 ? -5.811 -1.890 -8.815 1.00 77.38 120 THR A N 1
ATOM 918 C CA . THR A 1 120 ? -7.240 -1.978 -9.143 1.00 77.38 120 THR A CA 1
ATOM 919 C C . THR A 1 120 ? -7.717 -0.829 -10.029 1.00 77.38 120 THR A C 1
ATOM 921 O O . THR A 1 120 ? -8.867 -0.851 -10.475 1.00 77.38 120 THR A O 1
ATOM 924 N N . THR A 1 121 ? -6.841 0.123 -10.384 1.00 71.19 121 THR A N 1
ATOM 925 C CA . THR A 1 121 ? -7.138 1.195 -11.353 1.00 71.19 121 THR A CA 1
ATOM 926 C C . THR A 1 121 ? -6.949 0.770 -12.815 1.00 71.19 121 THR A C 1
ATOM 928 O O . THR A 1 121 ? -7.395 1.480 -13.718 1.00 71.19 121 THR A O 1
ATOM 931 N N . GLY A 1 122 ? -6.399 -0.426 -13.070 1.00 60.38 122 GLY A N 1
ATOM 932 C CA . GLY A 1 122 ? -6.406 -1.075 -14.386 1.00 60.38 122 GLY A CA 1
ATOM 933 C C . GLY A 1 122 ? -5.152 -0.867 -15.241 1.00 60.38 122 GLY A C 1
ATOM 934 O O . GLY A 1 122 ? -5.173 -1.236 -16.418 1.00 60.38 122 GLY A O 1
ATOM 935 N N . ILE A 1 123 ? -4.068 -0.315 -14.685 1.00 55.88 123 ILE A N 1
ATOM 936 C CA . ILE A 1 123 ? -2.772 -0.206 -15.370 1.00 55.88 123 ILE A CA 1
ATOM 937 C C . ILE A 1 123 ? -1.878 -1.353 -14.911 1.00 55.88 123 ILE A C 1
ATOM 939 O O . ILE A 1 123 ? -1.330 -1.330 -13.817 1.00 55.88 123 ILE A O 1
ATOM 943 N N . HIS A 1 124 ? -1.710 -2.358 -15.768 1.00 64.19 124 HIS A N 1
ATOM 944 C CA . HIS A 1 124 ? -0.925 -3.537 -15.428 1.00 64.19 124 HIS A CA 1
ATOM 945 C C . HIS A 1 124 ? -0.019 -3.944 -16.568 1.00 64.19 124 HIS A C 1
ATOM 947 O O . HIS A 1 124 ? -0.477 -4.102 -17.698 1.00 64.19 124 HIS A O 1
ATOM 953 N N . THR A 1 125 ? 1.223 -4.244 -16.197 1.00 58.12 125 THR A N 1
ATOM 954 C CA . THR A 1 125 ? 2.275 -4.957 -16.941 1.00 58.12 125 THR A CA 1
ATOM 955 C C . THR A 1 125 ? 3.430 -4.076 -17.413 1.00 58.12 125 THR A C 1
ATOM 957 O O . THR A 1 125 ? 3.245 -2.991 -17.956 1.00 58.12 125 THR A O 1
ATOM 960 N N . GLY A 1 126 ? 4.648 -4.577 -17.185 1.00 69.62 126 GLY A N 1
ATOM 961 C CA . GLY A 1 126 ? 5.911 -3.978 -17.620 1.00 69.62 126 GLY A CA 1
ATOM 962 C C . GLY A 1 126 ? 6.839 -3.642 -16.455 1.00 69.62 126 GLY A C 1
ATOM 963 O O . GLY A 1 126 ? 6.380 -3.367 -15.352 1.00 69.62 126 GLY A O 1
ATOM 964 N N . LEU A 1 127 ? 8.145 -3.640 -16.711 1.00 80.31 127 LEU A N 1
ATOM 965 C CA . LEU A 1 127 ? 9.153 -3.233 -15.736 1.00 80.31 127 LEU A CA 1
ATOM 966 C C . LEU A 1 127 ? 8.945 -1.763 -15.336 1.00 80.31 127 LEU A C 1
ATOM 968 O O . LEU A 1 127 ? 8.893 -0.910 -16.214 1.00 80.31 127 LEU A O 1
ATOM 972 N N . GLU A 1 128 ? 8.805 -1.469 -14.044 1.00 85.75 128 GLU A N 1
ATOM 973 C CA . GLU A 1 128 ? 8.541 -0.114 -13.513 1.00 85.75 128 GLU A CA 1
ATOM 974 C C . GLU A 1 128 ? 9.793 0.584 -12.958 1.00 85.75 128 GLU A C 1
ATOM 976 O O . GLU A 1 128 ? 9.821 1.803 -12.852 1.00 85.75 128 GLU A O 1
ATOM 981 N N . CYS A 1 129 ? 10.839 -0.177 -12.632 1.00 88.69 129 CYS A N 1
ATOM 982 C CA . CYS A 1 129 ? 12.016 0.316 -11.917 1.00 88.69 129 CYS A CA 1
ATOM 983 C C . CYS A 1 129 ? 13.279 0.303 -12.784 1.00 88.69 129 CYS A C 1
ATOM 985 O O . CYS A 1 129 ? 13.413 -0.525 -13.688 1.00 88.69 129 CYS A O 1
ATOM 987 N N . GLY A 1 130 ? 14.237 1.174 -12.457 1.00 88.19 130 GLY A N 1
ATOM 988 C CA . GLY A 1 130 ? 15.591 1.150 -13.025 1.00 88.19 130 GLY A CA 1
ATOM 989 C C . GLY A 1 130 ? 15.738 1.768 -14.415 1.00 88.19 130 GLY A C 1
ATOM 990 O O . GLY A 1 130 ? 16.759 1.556 -15.069 1.00 88.19 130 GLY A O 1
ATOM 991 N N . HIS A 1 131 ? 14.741 2.520 -14.881 1.00 89.94 131 HIS A N 1
ATOM 992 C CA . HIS A 1 131 ? 14.752 3.158 -16.202 1.00 89.94 131 HIS A CA 1
ATOM 993 C C . HIS A 1 131 ? 14.324 4.635 -16.174 1.00 89.94 131 HIS A C 1
ATOM 995 O O . HIS A 1 131 ? 14.013 5.218 -17.211 1.00 89.94 131 HIS A O 1
ATOM 1001 N N . GLY A 1 132 ? 14.419 5.274 -15.004 1.00 92.69 132 GLY A N 1
ATOM 1002 C CA . GLY A 1 132 ? 14.037 6.669 -14.802 1.00 92.69 132 GLY A CA 1
ATOM 1003 C C . GLY A 1 132 ? 12.593 6.817 -14.331 1.00 92.69 132 GLY A C 1
ATOM 1004 O O . GLY A 1 132 ? 12.033 5.907 -13.727 1.00 92.69 132 GLY A O 1
ATOM 1005 N N . VAL A 1 133 ? 12.026 8.005 -14.549 1.00 93.38 133 VAL A N 1
ATOM 1006 C CA . VAL A 1 133 ? 10.672 8.353 -14.097 1.00 93.38 133 VAL A CA 1
ATOM 1007 C C . VAL A 1 133 ? 9.626 7.535 -14.854 1.00 93.38 133 VAL A C 1
ATOM 1009 O O . VAL A 1 133 ? 9.672 7.457 -16.080 1.00 93.38 133 VAL A O 1
ATOM 1012 N N . ASP A 1 134 ? 8.664 6.980 -14.119 1.00 89.94 134 ASP A N 1
ATOM 1013 C CA . ASP A 1 134 ? 7.573 6.162 -14.650 1.00 89.94 134 ASP A CA 1
ATOM 1014 C C . ASP A 1 134 ? 6.231 6.606 -14.053 1.00 89.94 134 ASP A C 1
ATOM 1016 O O . ASP A 1 134 ? 6.090 6.695 -12.831 1.00 89.94 134 ASP A O 1
ATOM 1020 N N . ASP A 1 135 ? 5.232 6.854 -14.904 1.00 90.75 135 ASP A N 1
ATOM 1021 C CA . ASP A 1 135 ? 3.903 7.317 -14.481 1.00 90.75 135 ASP A CA 1
ATOM 1022 C C . ASP A 1 135 ? 3.193 6.322 -13.544 1.00 90.75 135 ASP A C 1
ATOM 1024 O O . ASP A 1 135 ? 2.418 6.726 -12.679 1.00 90.75 135 ASP A O 1
ATOM 1028 N N . ARG A 1 136 ? 3.481 5.019 -13.658 1.00 88.19 136 ARG A N 1
ATOM 1029 C CA . ARG A 1 136 ? 2.915 3.976 -12.785 1.00 88.19 136 ARG A CA 1
ATOM 1030 C C . ARG A 1 136 ? 3.502 4.051 -11.386 1.00 88.19 136 ARG A C 1
ATOM 1032 O O . ARG A 1 136 ? 2.777 3.874 -10.411 1.00 88.19 136 ARG A O 1
ATOM 1039 N N . VAL A 1 137 ? 4.799 4.340 -11.288 1.00 89.75 137 VAL A N 1
ATOM 1040 C CA . VAL A 1 137 ? 5.473 4.561 -10.003 1.00 89.75 137 VAL A CA 1
ATOM 1041 C C . VAL A 1 137 ? 4.959 5.852 -9.366 1.00 89.75 137 VAL A C 1
ATOM 1043 O O . VAL A 1 137 ? 4.670 5.852 -8.173 1.00 89.75 137 VAL A O 1
ATOM 1046 N N . ILE A 1 138 ? 4.747 6.914 -10.153 1.00 92.06 138 ILE A N 1
ATOM 1047 C CA . ILE A 1 138 ? 4.111 8.153 -9.674 1.00 92.06 138 ILE A CA 1
ATOM 1048 C C . ILE A 1 138 ? 2.711 7.870 -9.108 1.00 92.06 138 ILE A C 1
ATOM 1050 O O . ILE A 1 138 ? 2.390 8.356 -8.027 1.00 92.06 138 ILE A O 1
ATOM 1054 N N . ASP A 1 139 ? 1.891 7.065 -9.790 1.00 90.81 139 ASP A N 1
ATOM 1055 C CA . ASP A 1 139 ? 0.542 6.714 -9.322 1.00 90.81 139 ASP A CA 1
ATOM 1056 C C . ASP A 1 139 ? 0.574 5.925 -7.998 1.00 90.81 139 ASP A C 1
ATOM 1058 O O . ASP A 1 139 ? -0.134 6.270 -7.048 1.00 90.81 139 ASP A O 1
ATOM 1062 N N . ARG A 1 140 ? 1.471 4.931 -7.880 1.00 91.25 140 ARG A N 1
ATOM 1063 C CA . ARG A 1 140 ? 1.689 4.179 -6.626 1.00 91.25 140 ARG A CA 1
ATOM 1064 C C . ARG A 1 140 ? 2.091 5.097 -5.472 1.00 91.25 140 ARG A C 1
ATOM 1066 O O . ARG A 1 140 ? 1.549 4.966 -4.373 1.00 91.25 140 ARG A O 1
ATOM 1073 N N . ILE A 1 141 ? 3.018 6.024 -5.723 1.00 93.50 141 ILE A N 1
ATOM 1074 C CA . ILE A 1 141 ? 3.449 7.019 -4.735 1.00 93.50 141 ILE A CA 1
ATOM 1075 C C . ILE A 1 141 ? 2.268 7.913 -4.350 1.00 93.50 141 ILE A C 1
ATOM 1077 O O . ILE A 1 141 ? 2.023 8.098 -3.164 1.00 93.50 141 ILE A O 1
ATOM 1081 N N . GLY A 1 142 ? 1.480 8.391 -5.315 1.00 94.62 142 GLY A N 1
ATOM 1082 C CA . GLY A 1 142 ? 0.329 9.258 -5.053 1.00 94.62 142 GLY A CA 1
ATOM 1083 C C . GLY A 1 142 ? -0.733 8.611 -4.156 1.00 94.62 142 GLY A C 1
ATOM 1084 O O . GLY A 1 142 ? -1.243 9.255 -3.233 1.00 94.62 142 GLY A O 1
ATOM 1085 N N . PHE A 1 143 ? -1.044 7.326 -4.363 1.00 93.94 143 PHE A N 1
ATOM 1086 C CA . PHE A 1 143 ? -1.929 6.595 -3.450 1.00 93.94 143 PHE A CA 1
ATOM 1087 C C . PHE A 1 143 ? -1.323 6.456 -2.051 1.00 93.94 143 PHE A C 1
ATOM 1089 O O . PHE A 1 143 ? -2.007 6.714 -1.059 1.00 93.94 143 PHE A O 1
ATOM 1096 N N . TYR A 1 144 ? -0.046 6.081 -1.966 1.00 95.69 144 TYR A N 1
ATOM 1097 C CA . TYR A 1 144 ? 0.653 5.948 -0.691 1.00 95.69 144 TYR A CA 1
ATOM 1098 C C . TYR A 1 144 ? 0.694 7.270 0.089 1.00 95.69 144 TYR A C 1
ATOM 1100 O O . TYR A 1 144 ? 0.318 7.295 1.258 1.00 95.69 144 TYR A O 1
ATOM 1108 N N . GLU A 1 145 ? 1.046 8.382 -0.560 1.00 95.06 145 GLU A N 1
ATOM 1109 C CA . GLU A 1 145 ? 1.054 9.723 0.033 1.00 95.06 145 GLU A CA 1
ATOM 1110 C C . GLU A 1 145 ? -0.324 10.118 0.568 1.00 95.06 145 GLU A C 1
ATOM 1112 O O . GLU A 1 145 ? -0.444 10.597 1.699 1.00 95.06 145 GLU A O 1
ATOM 1117 N N . ARG A 1 146 ? -1.387 9.865 -0.208 1.00 95.38 146 ARG A N 1
ATOM 1118 C CA . ARG A 1 146 ? -2.763 10.122 0.230 1.00 95.38 146 ARG A CA 1
ATOM 1119 C C . ARG A 1 146 ? -3.113 9.322 1.483 1.00 95.38 146 ARG A C 1
ATOM 1121 O O . ARG A 1 146 ? -3.752 9.858 2.388 1.00 95.38 146 ARG A O 1
ATOM 1128 N N . TYR A 1 147 ? -2.724 8.054 1.541 1.00 95.38 147 TYR A N 1
ATOM 1129 C CA . TYR A 1 147 ? -3.013 7.198 2.688 1.00 95.38 147 TYR A CA 1
ATOM 1130 C C . TYR A 1 147 ? -2.181 7.550 3.912 1.00 95.38 147 TYR A C 1
ATOM 1132 O O . TYR A 1 147 ? -2.735 7.607 5.007 1.00 95.38 147 TYR A O 1
ATOM 1140 N N . CYS A 1 148 ? -0.908 7.895 3.737 1.00 93.81 148 CYS A N 1
ATOM 1141 C CA . CYS A 1 148 ? -0.090 8.456 4.805 1.00 93.81 148 CYS A CA 1
ATOM 1142 C C . CYS A 1 148 ? -0.702 9.741 5.379 1.00 93.81 148 CYS A C 1
ATOM 1144 O O . CYS A 1 148 ? -0.746 9.899 6.598 1.00 93.81 148 CYS A O 1
ATOM 1146 N N . LEU A 1 149 ? -1.243 10.615 4.521 1.00 94.69 149 LEU A N 1
ATOM 1147 C CA . LEU A 1 149 ? -1.918 11.841 4.946 1.00 94.69 149 LEU A CA 1
ATOM 1148 C C . LEU A 1 149 ? -3.177 11.556 5.778 1.00 94.69 149 LEU A C 1
ATOM 1150 O O . LEU A 1 149 ? -3.329 12.136 6.851 1.00 94.69 149 LEU A O 1
ATOM 1154 N N . ILE A 1 150 ? -4.056 10.663 5.309 1.00 91.75 150 ILE A N 1
ATOM 1155 C CA . ILE A 1 150 ? -5.281 10.266 6.035 1.00 91.75 150 ILE A CA 1
ATOM 1156 C C . ILE A 1 150 ? -4.927 9.657 7.397 1.00 91.75 150 ILE A C 1
ATOM 1158 O O . ILE A 1 150 ? -5.572 9.941 8.403 1.00 91.75 150 ILE A O 1
ATOM 1162 N N . LEU A 1 151 ? -3.872 8.846 7.437 1.00 90.75 151 LEU A N 1
ATOM 1163 C CA . LEU A 1 151 ? -3.437 8.136 8.633 1.00 90.75 151 LEU A CA 1
ATOM 1164 C C . LEU A 1 151 ? -2.526 8.963 9.559 1.00 90.75 151 LEU A C 1
ATOM 1166 O O . LEU A 1 151 ? -2.134 8.480 10.622 1.00 90.75 151 LEU A O 1
ATOM 1170 N N . GLY A 1 152 ? -2.177 10.194 9.176 1.00 91.94 152 GLY A N 1
ATOM 1171 C CA . GLY A 1 152 ? -1.342 11.089 9.977 1.00 91.94 152 GLY A CA 1
ATOM 1172 C C . GLY A 1 152 ? 0.094 10.593 10.185 1.00 91.94 152 GLY A C 1
ATOM 1173 O O . GLY A 1 152 ? 0.681 10.860 11.233 1.00 91.94 152 GLY A O 1
ATOM 1174 N N . VAL A 1 153 ? 0.662 9.871 9.214 1.00 92.56 153 VAL A N 1
ATOM 1175 C CA . VAL A 1 153 ? 2.026 9.319 9.275 1.00 92.56 153 VAL A CA 1
ATOM 1176 C C . VAL A 1 153 ? 2.924 9.916 8.189 1.00 92.56 153 VAL A C 1
ATOM 1178 O O . VAL A 1 153 ? 2.463 10.250 7.100 1.00 92.56 153 VAL A O 1
ATOM 1181 N N . SER A 1 154 ? 4.225 10.039 8.467 1.00 94.00 154 SER A N 1
ATOM 1182 C CA . SER A 1 154 ? 5.209 10.411 7.444 1.00 94.00 154 SER A CA 1
ATOM 1183 C C . SER A 1 154 ? 5.412 9.274 6.439 1.00 94.00 154 SER A C 1
ATOM 1185 O O . SER A 1 154 ? 5.525 8.102 6.822 1.00 94.00 154 SER A O 1
ATOM 1187 N N . THR A 1 155 ? 5.529 9.633 5.163 1.00 90.81 155 THR A N 1
ATOM 1188 C CA . THR A 1 155 ? 5.803 8.714 4.050 1.00 90.81 155 THR A CA 1
ATOM 1189 C C . THR A 1 155 ? 7.175 8.050 4.165 1.00 90.81 155 THR A C 1
ATOM 1191 O O . THR A 1 155 ? 7.345 6.930 3.685 1.00 90.81 155 THR A O 1
ATOM 1194 N N . GLY A 1 156 ? 8.117 8.690 4.862 1.00 92.88 156 GLY A N 1
ATOM 1195 C CA . GLY A 1 156 ? 9.517 8.276 4.898 1.00 92.88 156 GLY A CA 1
ATOM 1196 C C . GLY A 1 156 ? 10.254 8.621 3.602 1.00 92.88 156 GLY A C 1
ATOM 1197 O O . GLY A 1 156 ? 9.768 9.398 2.780 1.00 92.88 156 GLY A O 1
ATOM 1198 N N . ASP A 1 157 ? 11.435 8.033 3.437 1.00 92.38 157 ASP A N 1
ATOM 1199 C CA . ASP A 1 157 ? 12.304 8.239 2.276 1.00 92.38 157 ASP A CA 1
ATOM 1200 C C . ASP A 1 157 ? 12.184 7.084 1.262 1.00 92.38 157 ASP A C 1
ATOM 1202 O O . ASP A 1 157 ? 11.528 6.075 1.518 1.00 92.38 157 ASP A O 1
ATOM 1206 N N . ASN A 1 158 ? 12.878 7.200 0.124 1.00 93.50 158 ASN A N 1
ATOM 1207 C CA . ASN A 1 158 ? 13.007 6.142 -0.895 1.00 93.50 158 ASN A CA 1
ATOM 1208 C C . ASN A 1 158 ? 11.666 5.688 -1.504 1.00 93.50 158 ASN A C 1
ATOM 1210 O O . ASN A 1 158 ? 11.421 4.495 -1.679 1.00 93.50 158 ASN A O 1
ATOM 1214 N N . LEU A 1 159 ? 10.799 6.652 -1.823 1.00 93.31 159 LEU A N 1
ATOM 1215 C CA . LEU A 1 159 ? 9.449 6.390 -2.336 1.00 93.31 159 LEU A CA 1
ATOM 1216 C C . LEU A 1 159 ? 9.435 5.846 -3.768 1.00 93.31 159 LEU A C 1
ATOM 1218 O O . LEU A 1 159 ? 8.490 5.163 -4.156 1.00 93.31 159 LEU A O 1
ATOM 1222 N N . ASP A 1 160 ? 10.471 6.145 -4.551 1.00 90.44 160 ASP A N 1
ATOM 1223 C CA . ASP A 1 160 ? 10.590 5.705 -5.934 1.00 90.44 160 ASP A CA 1
ATOM 1224 C C . ASP A 1 160 ? 11.619 4.588 -6.123 1.00 90.44 160 ASP A C 1
ATOM 1226 O O . ASP A 1 160 ? 12.527 4.362 -5.319 1.00 90.44 160 ASP A O 1
ATOM 1230 N N . CYS A 1 161 ? 11.488 3.912 -7.261 1.00 91.88 161 CYS A N 1
ATOM 1231 C CA . CYS A 1 161 ? 12.455 2.939 -7.743 1.00 91.88 161 CYS A CA 1
ATOM 1232 C C . CYS A 1 161 ? 13.091 3.346 -9.084 1.00 91.88 161 CYS A C 1
ATOM 1234 O O . CYS A 1 161 ? 13.620 2.490 -9.799 1.00 91.88 161 CYS A O 1
ATOM 1236 N N . TYR A 1 162 ? 13.080 4.640 -9.432 1.00 90.81 162 TYR A N 1
ATOM 1237 C CA . TYR A 1 162 ? 13.492 5.141 -10.752 1.00 90.81 162 TYR A CA 1
ATOM 1238 C C . TYR A 1 162 ? 14.916 4.721 -11.116 1.00 90.81 162 TYR A C 1
ATOM 1240 O O . TYR A 1 162 ? 15.198 4.354 -12.256 1.00 90.81 162 TYR A O 1
ATOM 1248 N N . ASN A 1 163 ? 15.798 4.721 -10.116 1.00 90.06 163 ASN A N 1
ATOM 1249 C CA . ASN A 1 163 ? 17.214 4.383 -10.258 1.00 90.06 163 ASN A CA 1
ATOM 1250 C C . ASN A 1 163 ? 17.582 3.044 -9.596 1.00 90.06 163 ASN A C 1
ATOM 1252 O O . ASN A 1 163 ? 18.764 2.713 -9.489 1.00 90.06 163 ASN A O 1
ATOM 1256 N N . GLN A 1 164 ? 16.597 2.280 -9.116 1.00 87.69 164 GLN A N 1
ATOM 1257 C CA . GLN A 1 164 ? 16.846 1.001 -8.457 1.00 87.69 164 GLN A CA 1
ATOM 1258 C C . GLN A 1 164 ? 16.971 -0.114 -9.492 1.00 87.69 164 GLN A C 1
ATOM 1260 O O . GLN A 1 164 ? 16.133 -0.245 -10.383 1.00 87.69 164 GLN A O 1
ATOM 1265 N N . ARG A 1 165 ? 17.999 -0.957 -9.355 1.00 84.50 165 ARG A N 1
ATOM 1266 C CA . ARG A 1 165 ? 18.120 -2.151 -10.193 1.00 84.50 165 ARG A CA 1
ATOM 1267 C C . ARG A 1 165 ? 16.964 -3.114 -9.875 1.00 84.50 165 ARG A C 1
ATOM 1269 O O . ARG A 1 165 ? 16.771 -3.434 -8.701 1.00 84.50 165 ARG A O 1
ATOM 1276 N N . PRO A 1 166 ? 16.234 -3.612 -10.884 1.00 82.81 166 PRO A N 1
ATOM 1277 C CA . PRO A 1 166 ? 15.184 -4.602 -10.682 1.00 82.81 166 PRO A CA 1
ATOM 1278 C C . PRO A 1 166 ? 15.707 -5.866 -9.992 1.00 82.81 166 PRO A C 1
ATOM 1280 O O . PRO A 1 166 ? 16.755 -6.395 -10.359 1.00 82.81 166 PRO A O 1
ATOM 1283 N N . PHE A 1 167 ? 14.943 -6.409 -9.040 1.00 77.25 167 PHE A N 1
ATOM 1284 C CA . PHE A 1 167 ? 15.309 -7.656 -8.349 1.00 77.25 167 PHE A CA 1
ATOM 1285 C C . PHE A 1 167 ? 15.456 -8.855 -9.295 1.00 77.25 167 PHE A C 1
ATOM 1287 O O . PHE A 1 167 ? 16.264 -9.747 -9.046 1.00 77.25 167 PHE A O 1
ATOM 1294 N N . ASN A 1 168 ? 14.697 -8.866 -10.393 1.00 70.81 168 ASN A N 1
ATOM 1295 C CA . ASN A 1 168 ? 14.720 -9.948 -11.379 1.00 70.81 168 ASN A CA 1
ATOM 1296 C C . ASN A 1 168 ? 15.940 -9.887 -12.316 1.00 70.81 168 ASN A C 1
ATOM 1298 O O . ASN A 1 168 ? 16.134 -10.803 -13.112 1.00 70.81 168 ASN A O 1
ATOM 1302 N N . ASP A 1 169 ? 16.767 -8.840 -12.213 1.00 64.62 169 ASP A N 1
ATOM 1303 C CA . ASP A 1 169 ? 18.011 -8.718 -12.977 1.00 64.62 169 ASP A CA 1
ATOM 1304 C C . ASP A 1 169 ? 19.205 -9.368 -12.260 1.00 64.62 169 ASP A C 1
ATOM 1306 O O . ASP A 1 169 ? 20.317 -9.358 -12.798 1.00 64.62 169 ASP A O 1
ATOM 1310 N N . ASP A 1 170 ? 19.017 -9.903 -11.048 1.00 58.12 170 ASP A N 1
ATOM 1311 C CA . ASP A 1 170 ? 20.029 -10.666 -10.319 1.00 58.12 170 ASP A CA 1
ATOM 1312 C C . ASP A 1 170 ? 19.722 -12.178 -10.397 1.00 58.12 170 ASP A C 1
ATOM 1314 O O . ASP A 1 170 ? 18.671 -12.624 -9.929 1.00 58.12 170 ASP A O 1
ATOM 1318 N N . PRO A 1 171 ? 20.631 -13.002 -10.959 1.00 56.03 171 PRO A N 1
ATOM 1319 C CA . PRO A 1 171 ? 20.469 -14.455 -11.009 1.00 56.03 171 PRO A CA 1
ATOM 1320 C C . PRO A 1 171 ? 20.410 -15.147 -9.629 1.00 56.03 171 PRO A C 1
ATOM 1322 O O . PRO A 1 171 ? 20.201 -16.361 -9.590 1.00 56.03 171 PRO A O 1
ATOM 1325 N N . GLN A 1 172 ? 20.592 -14.433 -8.508 1.00 53.31 172 GLN A N 1
ATOM 1326 C CA . GLN A 1 172 ? 20.528 -14.991 -7.149 1.00 53.31 172 GLN A CA 1
ATOM 1327 C C . GLN A 1 172 ? 19.196 -14.774 -6.404 1.00 53.31 172 GLN A C 1
ATOM 1329 O O . GLN A 1 172 ? 18.923 -15.508 -5.451 1.00 53.31 172 GLN A O 1
ATOM 1334 N N . THR A 1 173 ? 18.331 -13.839 -6.812 1.00 51.56 173 THR A N 1
ATOM 1335 C CA . THR A 1 173 ? 17.070 -13.534 -6.101 1.00 51.56 173 THR A CA 1
ATOM 1336 C C . THR A 1 173 ? 15.879 -14.295 -6.680 1.00 51.56 173 THR A C 1
ATOM 1338 O O . THR A 1 173 ? 15.041 -13.772 -7.407 1.00 51.56 173 THR A O 1
ATOM 1341 N N . SER A 1 174 ? 15.781 -15.573 -6.314 1.00 44.41 174 SER A N 1
ATOM 1342 C CA . SER A 1 174 ? 14.587 -16.392 -6.536 1.00 44.41 174 SER A CA 1
ATOM 1343 C C . SER A 1 174 ? 13.434 -15.918 -5.639 1.00 44.41 174 SER A C 1
ATOM 1345 O O . SER A 1 174 ? 13.428 -16.212 -4.447 1.00 44.41 174 SER A O 1
ATOM 1347 N N . TYR A 1 175 ? 12.453 -15.225 -6.226 1.00 50.25 175 TYR A N 1
ATOM 1348 C CA . TYR A 1 175 ? 11.081 -15.027 -5.725 1.00 50.25 175 TYR A CA 1
ATOM 1349 C C . TYR A 1 175 ? 10.951 -14.727 -4.221 1.00 50.25 175 TYR A C 1
ATOM 1351 O O . TYR A 1 175 ? 10.429 -15.528 -3.445 1.00 50.25 175 TYR A O 1
ATOM 1359 N N . GLY A 1 176 ? 11.377 -13.534 -3.812 1.00 41.25 176 GLY A N 1
ATOM 1360 C CA . GLY A 1 176 ? 10.922 -12.939 -2.561 1.00 41.25 176 GLY A CA 1
ATOM 1361 C C . GLY A 1 176 ? 9.653 -12.135 -2.820 1.00 41.25 176 GLY A C 1
ATOM 1362 O O . GLY A 1 176 ? 9.698 -11.151 -3.552 1.00 41.25 176 GLY A O 1
ATOM 1363 N N . VAL A 1 177 ? 8.528 -12.532 -2.219 1.00 43.78 177 VAL A N 1
ATOM 1364 C CA . VAL A 1 177 ? 7.399 -11.616 -1.978 1.00 43.78 177 VAL A CA 1
ATOM 1365 C C . VAL A 1 177 ? 7.987 -10.334 -1.392 1.00 43.78 177 VAL A C 1
ATOM 1367 O O . VAL A 1 177 ? 8.860 -10.435 -0.527 1.00 43.78 177 VAL A O 1
ATOM 1370 N N . LEU A 1 178 ? 7.546 -9.164 -1.864 1.00 37.97 178 LEU A N 1
ATOM 1371 C CA . LEU A 1 178 ? 7.877 -7.870 -1.267 1.00 37.97 178 LEU A CA 1
ATOM 1372 C C . LEU A 1 178 ? 7.628 -7.948 0.247 1.00 37.97 178 LEU A C 1
ATOM 1374 O O . LEU A 1 178 ? 6.519 -7.727 0.723 1.00 37.97 178 LEU A O 1
ATOM 1378 N N . LYS A 1 179 ? 8.666 -8.264 1.026 1.00 35.38 179 LYS A N 1
ATOM 1379 C CA . LYS A 1 179 ? 8.748 -7.790 2.395 1.00 35.38 179 LYS A CA 1
ATOM 1380 C C . LYS A 1 179 ? 9.008 -6.308 2.228 1.00 35.38 179 LYS A C 1
ATOM 1382 O O . LYS A 1 179 ? 10.125 -5.913 1.905 1.00 35.38 179 LYS A O 1
ATOM 1387 N N . MET A 1 180 ? 7.957 -5.508 2.380 1.00 37.75 180 MET A N 1
ATOM 1388 C CA . MET A 1 180 ? 8.100 -4.104 2.741 1.00 37.75 180 MET A CA 1
ATOM 1389 C C . MET A 1 180 ? 8.874 -4.081 4.057 1.00 37.75 180 MET A C 1
ATOM 1391 O O . MET A 1 180 ? 8.311 -4.164 5.143 1.00 37.75 180 MET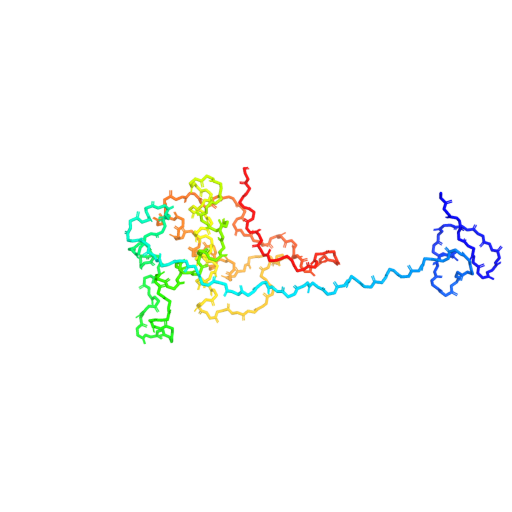 A O 1
ATOM 1395 N N . SER A 1 181 ? 10.198 -4.091 3.946 1.00 29.31 181 SER A N 1
ATOM 1396 C CA . SER A 1 181 ? 11.097 -3.843 5.054 1.00 29.31 181 SER A CA 1
ATOM 1397 C C . SER A 1 181 ? 10.892 -2.382 5.415 1.00 29.31 181 SER A C 1
ATOM 1399 O O . SER A 1 181 ? 11.504 -1.503 4.811 1.00 29.31 181 SER A O 1
ATOM 1401 N N . VAL A 1 182 ? 9.983 -2.108 6.350 1.00 38.25 182 VAL A N 1
ATOM 1402 C CA . VAL A 1 182 ? 9.999 -0.829 7.052 1.00 38.25 182 VAL A CA 1
ATOM 1403 C C . VAL A 1 182 ? 11.308 -0.851 7.835 1.00 38.25 182 VAL A C 1
ATOM 1405 O O . VAL A 1 182 ? 11.454 -1.648 8.759 1.00 38.25 182 VAL A O 1
ATOM 1408 N N . GLN A 1 183 ? 12.304 -0.106 7.354 1.00 29.11 183 GLN A N 1
ATOM 1409 C CA . GLN A 1 183 ? 13.598 -0.000 8.024 1.00 29.11 183 GLN A CA 1
ATOM 1410 C C . GLN A 1 183 ? 13.364 0.518 9.451 1.00 29.11 183 GLN A C 1
ATOM 1412 O O . GLN A 1 183 ? 12.597 1.466 9.635 1.00 29.11 183 GLN A O 1
ATOM 1417 N N . GLU A 1 184 ? 13.953 -0.185 10.424 1.00 34.59 184 GLU A N 1
ATOM 1418 C CA . GLU A 1 184 ? 13.958 0.163 11.855 1.00 34.59 184 GLU A CA 1
ATOM 1419 C C . GLU A 1 184 ? 14.674 1.490 12.133 1.00 34.59 184 GLU A C 1
ATOM 1421 O O . GLU A 1 184 ? 15.668 1.789 11.427 1.00 34.59 184 GLU A O 1
#